Protein AF-A0A9P6RI63-F1 (afdb_monomer_lite)

Foldseek 3Di:
DDDDDPPPDPPPDPDPPLAQAAEWEWEWEQEQWKTKIFTGHPVRHTDFIFILVNVVDDDSSRLDLVSLLVRLLVRLVVVVSSNYAEYEYEYEYDGPNGVSSVVSNVVSNRHYDYYHYPYPDPDPDDDDPDPPPQFDPDDLLLLQLQLLHDLLQDFPPDDSVVVDVSPFHDDPCRDPPDDDDPQDLLRVLVSLLSSVCSSLRHDPVVLVVLLVVLVPDPDDSLFSSVLLSCQFQLNVCVLLQQARGSVRSLVCLCVQQKDKPNHGHNDRSDGHAAFIKIAGDPVCPPPPRRLVRLVSDVVVDHQPQKDYDSVRRMIGRHHRDGPVSDDDPRDSVSNVVNSVD

Organism: NCBI:txid64522

Radius of gyration: 28.75 Å; chains: 1; bounding box: 66×72×73 Å

pLDDT: mean 88.07, std 13.13, range [37.56, 97.69]

Structure (mmCIF, N/CA/C/O backbone):
data_AF-A0A9P6RI63-F1
#
_entry.id   AF-A0A9P6RI63-F1
#
loop_
_atom_site.group_PDB
_atom_site.id
_atom_site.type_symbol
_atom_site.label_atom_id
_atom_site.label_alt_id
_atom_site.label_comp_id
_atom_site.label_asym_id
_atom_site.label_entity_id
_atom_site.label_seq_id
_atom_site.pdbx_PDB_ins_code
_atom_site.Cartn_x
_atom_site.Cartn_y
_atom_site.Cartn_z
_atom_site.occupancy
_atom_site.B_iso_or_equiv
_atom_site.auth_seq_id
_atom_site.auth_comp_id
_atom_site.auth_asym_id
_atom_site.auth_atom_id
_atom_site.pdbx_PDB_model_num
ATOM 1 N N . MET A 1 1 ? -2.780 45.498 26.568 1.00 42.34 1 MET A N 1
ATOM 2 C CA . MET A 1 1 ? -2.698 44.021 26.641 1.00 42.34 1 MET A CA 1
ATOM 3 C C . MET A 1 1 ? -3.925 43.493 27.380 1.00 42.34 1 MET A C 1
ATOM 5 O O . MET A 1 1 ? -3.920 43.457 28.602 1.00 42.34 1 MET A O 1
ATOM 9 N N . ALA A 1 2 ? -4.995 43.150 26.660 1.00 38.88 2 ALA A N 1
ATOM 10 C CA . ALA A 1 2 ? -6.189 42.534 27.243 1.00 38.88 2 ALA A CA 1
ATOM 11 C C . ALA A 1 2 ? -6.069 41.007 27.117 1.00 38.88 2 ALA A C 1
ATOM 13 O O . ALA A 1 2 ? -5.891 40.491 26.015 1.00 38.88 2 ALA A O 1
ATOM 14 N N . LYS A 1 3 ? -6.094 40.286 28.245 1.00 41.56 3 LYS A N 1
ATOM 15 C CA . LYS A 1 3 ? -6.073 38.816 28.269 1.00 41.56 3 LYS A CA 1
ATOM 16 C C . LYS A 1 3 ? -7.441 38.288 27.828 1.00 41.56 3 LYS A C 1
ATOM 18 O O . LYS A 1 3 ? -8.453 38.636 28.427 1.00 41.56 3 LYS A O 1
ATOM 23 N N . ALA A 1 4 ? -7.451 37.451 26.793 1.00 37.56 4 ALA A N 1
ATOM 24 C CA . ALA A 1 4 ? -8.640 36.754 26.317 1.00 37.56 4 ALA A CA 1
ATOM 25 C C . ALA A 1 4 ? -9.204 35.823 27.405 1.00 37.56 4 ALA A C 1
ATOM 27 O O . ALA A 1 4 ? -8.461 35.081 28.052 1.00 37.56 4 ALA A O 1
ATOM 28 N N . SER A 1 5 ? -10.519 35.868 27.603 1.00 40.25 5 SER A N 1
ATOM 29 C CA . SER A 1 5 ? -11.254 34.991 28.508 1.00 40.25 5 SER A CA 1
ATOM 30 C C . SER A 1 5 ? -11.325 33.569 27.934 1.00 40.25 5 SER A C 1
ATOM 32 O O . SER A 1 5 ? -11.803 33.339 26.824 1.00 40.25 5 SER A O 1
ATOM 34 N N . ASN A 1 6 ? -10.834 32.592 28.701 1.00 45.22 6 ASN A N 1
ATOM 35 C CA . ASN A 1 6 ? -10.926 31.171 28.372 1.00 45.22 6 ASN A CA 1
ATOM 36 C C . ASN A 1 6 ? -12.383 30.701 28.466 1.00 45.22 6 ASN A C 1
ATOM 38 O O . ASN A 1 6 ? -12.871 30.358 29.543 1.00 45.22 6 ASN A O 1
ATOM 42 N N . ASN A 1 7 ? -13.065 30.641 27.325 1.00 41.00 7 ASN A N 1
ATOM 43 C CA . ASN A 1 7 ? -14.393 30.054 27.229 1.00 41.00 7 ASN A CA 1
ATOM 44 C C . ASN A 1 7 ? -14.266 28.518 27.196 1.00 41.00 7 ASN A C 1
ATOM 46 O O . ASN A 1 7 ? -14.178 27.893 26.138 1.00 41.00 7 ASN A O 1
ATOM 50 N N . SER A 1 8 ? -14.188 27.902 28.378 1.00 44.16 8 SER A N 1
ATOM 51 C CA . SER A 1 8 ? -14.201 26.444 28.539 1.00 44.16 8 SER A CA 1
ATOM 52 C C . SER A 1 8 ? -15.625 25.913 28.353 1.00 44.16 8 SER A C 1
ATOM 54 O O . SER A 1 8 ? -16.351 25.623 29.299 1.00 44.16 8 SER A O 1
ATOM 56 N N . ALA A 1 9 ? -16.042 25.797 27.091 1.00 44.47 9 ALA A N 1
ATOM 57 C CA . ALA A 1 9 ? -17.273 25.112 26.735 1.00 44.47 9 ALA A CA 1
ATOM 58 C C . ALA A 1 9 ? -17.196 23.660 27.233 1.00 44.47 9 ALA A C 1
ATOM 60 O O . ALA A 1 9 ? -16.429 22.838 26.728 1.00 44.47 9 ALA A O 1
ATOM 61 N N . THR A 1 10 ? -17.988 23.356 28.257 1.00 48.69 10 THR A N 1
ATOM 62 C CA . THR A 1 10 ? -18.156 22.025 28.833 1.00 48.69 10 THR A CA 1
ATOM 63 C C . THR A 1 10 ? -18.710 21.113 27.740 1.00 48.69 10 THR A C 1
ATOM 65 O O . THR A 1 10 ? -19.902 21.136 27.430 1.00 48.69 10 THR A O 1
ATOM 68 N N . GLN A 1 11 ? -17.843 20.320 27.103 1.00 48.91 11 GLN A N 1
ATOM 69 C CA . GLN A 1 11 ? -18.276 19.267 26.190 1.00 48.91 11 GLN A CA 1
ATOM 70 C C . GLN A 1 11 ? -19.191 18.320 26.974 1.00 48.91 11 GLN A C 1
ATOM 72 O O . GLN A 1 11 ? -18.726 17.547 27.811 1.00 48.91 11 GLN A O 1
ATOM 77 N N . ARG A 1 12 ? -20.505 18.395 26.723 1.00 47.16 12 ARG A N 1
ATOM 78 C CA . ARG A 1 12 ? -21.491 17.455 27.267 1.00 47.16 12 ARG A CA 1
ATOM 79 C C . ARG A 1 12 ? -21.048 16.042 26.896 1.00 47.16 12 ARG A C 1
ATOM 81 O O . ARG A 1 12 ? -21.128 15.644 25.733 1.00 47.16 12 ARG A O 1
ATOM 88 N N . ALA A 1 13 ? -20.565 15.295 27.887 1.00 54.97 13 ALA A N 1
ATOM 89 C CA . ALA A 1 13 ? -20.228 13.891 27.731 1.00 54.97 13 ALA A CA 1
ATOM 90 C C . ALA A 1 13 ? -21.449 13.166 27.149 1.00 54.97 13 ALA A C 1
ATOM 92 O O . ALA A 1 13 ? -22.555 13.264 27.687 1.00 54.97 13 ALA A O 1
ATOM 93 N N . ARG A 1 14 ? -21.265 12.480 26.013 1.00 48.06 14 ARG A N 1
ATOM 94 C CA . ARG A 1 14 ? -22.329 11.701 25.366 1.00 48.06 14 ARG A CA 1
ATOM 95 C C . ARG A 1 14 ? -22.965 10.785 26.410 1.00 48.06 14 ARG A C 1
ATOM 97 O O . ARG A 1 14 ? -22.271 9.960 27.004 1.00 48.06 14 ARG A O 1
ATOM 104 N N . LYS A 1 15 ? -24.274 10.944 26.633 1.00 48.53 15 LYS A N 1
ATOM 105 C CA . LYS A 1 15 ? -25.054 10.130 27.572 1.00 48.53 15 LYS A CA 1
ATOM 106 C C . LYS A 1 15 ? -24.858 8.663 27.183 1.00 48.53 15 LYS A C 1
ATOM 108 O O . LYS A 1 15 ? -25.265 8.259 26.094 1.00 48.53 15 LYS A O 1
ATOM 113 N N . LYS A 1 16 ? -24.166 7.886 28.026 1.00 55.28 16 LYS A N 1
ATOM 114 C CA . LYS A 1 16 ? -23.973 6.449 27.797 1.00 55.28 16 LYS A CA 1
ATOM 115 C C . LYS A 1 16 ? -25.357 5.813 27.726 1.00 55.28 16 LYS A C 1
ATOM 117 O O . LYS A 1 16 ? -26.121 5.883 28.686 1.00 55.28 16 LYS A O 1
ATOM 122 N N . VAL A 1 17 ? -25.687 5.246 26.570 1.00 58.03 17 VAL A N 1
ATOM 123 C CA . VAL A 1 17 ? -26.925 4.490 26.378 1.00 58.03 17 VAL A CA 1
ATOM 124 C C . VAL A 1 17 ? -26.863 3.294 27.324 1.00 58.03 17 VAL A C 1
ATOM 126 O O . VAL A 1 17 ? -26.018 2.417 27.145 1.00 58.03 17 VAL A O 1
ATOM 129 N N . LYS A 1 18 ? -27.717 3.279 28.353 1.00 59.16 18 LYS A N 1
ATOM 130 C CA . LYS A 1 18 ? -27.877 2.119 29.232 1.00 59.16 18 LYS A CA 1
ATOM 131 C C . LYS A 1 18 ? -28.528 1.009 28.412 1.00 59.16 18 LYS A C 1
ATOM 133 O O . LYS A 1 18 ? -29.718 1.069 28.123 1.00 59.16 18 LYS A O 1
ATOM 138 N N . ARG A 1 19 ? -27.726 0.040 27.979 1.00 69.31 19 ARG A N 1
ATOM 139 C CA . ARG A 1 19 ? -28.219 -1.218 27.414 1.00 69.31 19 ARG A CA 1
ATOM 140 C C . ARG A 1 19 ? -28.487 -2.165 28.577 1.00 69.31 19 ARG A C 1
ATOM 142 O O . ARG A 1 19 ? -27.640 -2.262 29.458 1.00 69.31 19 ARG A O 1
ATOM 149 N N . ASN A 1 20 ? -29.651 -2.807 28.583 1.00 80.62 20 ASN A N 1
ATOM 150 C CA . ASN A 1 20 ? -29.976 -3.856 29.542 1.00 80.62 20 ASN A CA 1
ATOM 151 C C . ASN A 1 20 ? -29.594 -5.201 28.914 1.00 80.62 20 ASN A C 1
ATOM 153 O O . ASN A 1 20 ? -30.248 -5.639 27.968 1.00 80.62 20 ASN A O 1
ATOM 157 N N . ILE A 1 21 ? -28.498 -5.797 29.376 1.00 83.19 21 ILE A N 1
ATOM 158 C CA . ILE A 1 21 ? -27.941 -7.040 28.831 1.00 83.19 21 ILE A CA 1
ATOM 159 C C . ILE A 1 21 ? -28.087 -8.107 29.911 1.00 83.19 21 ILE A C 1
ATOM 161 O O . ILE A 1 21 ? -27.359 -8.081 30.894 1.00 83.19 21 ILE A O 1
ATOM 165 N N . ALA A 1 22 ? -29.035 -9.033 29.746 1.00 84.94 22 ALA A N 1
ATOM 166 C CA . ALA A 1 22 ? -29.320 -10.054 30.759 1.00 84.94 22 ALA A CA 1
ATOM 167 C C . ALA A 1 22 ? -28.286 -11.198 30.780 1.00 84.94 22 ALA A C 1
ATOM 169 O O . ALA A 1 22 ? -27.982 -11.735 31.851 1.00 84.94 22 ALA A O 1
ATOM 170 N N . GLU A 1 23 ? -27.737 -11.540 29.611 1.00 90.06 23 GLU A N 1
ATOM 171 C CA . GLU A 1 23 ? -26.776 -12.629 29.412 1.00 90.06 23 GLU A CA 1
ATOM 172 C C . GLU A 1 23 ? -25.550 -12.138 28.637 1.00 90.06 23 GLU A C 1
ATOM 174 O O . GLU A 1 23 ? -25.684 -11.384 27.669 1.00 90.06 23 GLU A O 1
ATOM 179 N N . GLY A 1 24 ? -24.359 -12.602 29.014 1.00 92.50 24 GLY A N 1
ATOM 180 C CA . GLY A 1 24 ? -23.114 -12.187 28.369 1.00 92.50 24 GLY A CA 1
ATOM 181 C C . GLY A 1 24 ? -21.992 -13.211 28.480 1.00 92.50 24 GLY A C 1
ATOM 182 O O . GLY A 1 24 ? -22.117 -14.242 29.136 1.00 92.50 24 GLY A O 1
ATOM 183 N N . VAL A 1 25 ? -20.875 -12.911 27.828 1.00 94.88 25 VAL A N 1
ATOM 184 C CA . VAL A 1 25 ? -19.657 -13.721 27.881 1.00 94.88 25 VAL A CA 1
ATOM 185 C C . VAL A 1 25 ? -18.572 -12.925 28.598 1.00 94.88 25 VAL A C 1
ATOM 187 O O . VAL A 1 25 ? -18.335 -11.750 28.311 1.00 94.88 25 VAL A O 1
ATOM 190 N N . VAL A 1 26 ? -17.898 -13.560 29.550 1.00 95.88 26 VAL A N 1
ATOM 191 C CA . VAL A 1 26 ? -16.755 -12.985 30.257 1.00 95.88 26 VAL A CA 1
ATOM 192 C C . VAL A 1 26 ? -15.482 -13.567 29.686 1.00 95.88 26 VAL A C 1
ATOM 194 O O . VAL A 1 26 ? -15.200 -14.752 29.823 1.00 95.88 26 VAL A O 1
ATOM 197 N N . HIS A 1 27 ? -14.668 -12.715 29.082 1.00 95.75 27 HIS A N 1
ATOM 198 C CA . HIS A 1 27 ? -13.338 -13.074 28.626 1.00 95.75 27 HIS A CA 1
ATOM 199 C C . HIS A 1 27 ? -12.313 -12.731 29.706 1.00 95.75 27 HIS A C 1
ATOM 201 O O . HIS A 1 27 ? -12.027 -11.558 29.957 1.00 95.75 27 HIS A O 1
ATOM 207 N N . VAL A 1 28 ? -11.734 -13.762 30.319 1.00 95.25 28 VAL A N 1
ATOM 208 C CA . VAL A 1 28 ? -10.627 -13.642 31.273 1.00 95.25 28 VAL A CA 1
ATOM 209 C C . VAL A 1 28 ? -9.328 -13.933 30.537 1.00 95.25 28 VAL A C 1
ATOM 211 O O . VAL A 1 28 ? -9.007 -15.081 30.243 1.00 95.25 28 VAL A O 1
ATOM 214 N N . HIS A 1 29 ? -8.546 -12.900 30.241 1.00 94.25 29 HIS A N 1
ATOM 215 C CA . HIS A 1 29 ? -7.200 -13.069 29.711 1.00 94.25 29 HIS A CA 1
ATOM 216 C C . HIS A 1 29 ? -6.174 -13.023 30.847 1.00 94.25 29 HIS A C 1
ATOM 218 O O . HIS A 1 29 ? -5.766 -11.948 31.291 1.00 94.25 29 HIS A O 1
ATOM 224 N N . ALA A 1 30 ? -5.761 -14.201 31.312 1.00 92.81 30 ALA A N 1
ATOM 225 C CA . ALA A 1 30 ? -4.795 -14.381 32.387 1.00 92.81 30 ALA A CA 1
ATOM 226 C C . ALA A 1 30 ? -3.394 -14.631 31.805 1.00 92.81 30 ALA A C 1
ATOM 228 O O . ALA A 1 30 ? -3.065 -15.733 31.365 1.00 92.81 30 ALA A O 1
ATOM 229 N N . SER A 1 31 ? -2.547 -13.601 31.798 1.00 91.00 31 SER A N 1
ATOM 230 C CA . SER A 1 31 ? -1.132 -13.716 31.415 1.00 91.00 31 SER A CA 1
ATOM 231 C C . SER A 1 31 ? -0.216 -13.603 32.638 1.00 91.00 31 SER A C 1
ATOM 233 O O . SER A 1 31 ? -0.637 -13.121 33.687 1.00 91.00 31 SER A O 1
ATOM 235 N N . PHE A 1 32 ? 1.062 -13.966 32.498 1.00 89.12 32 PHE A N 1
ATOM 236 C CA . PHE A 1 32 ? 2.070 -13.760 33.551 1.00 89.12 32 PHE A CA 1
ATOM 237 C C . PHE A 1 32 ? 2.423 -12.286 33.805 1.00 89.12 32 PHE A C 1
ATOM 239 O O . PHE A 1 32 ? 3.132 -11.991 34.760 1.00 89.12 32 PHE A O 1
ATOM 246 N N . ASN A 1 33 ? 1.926 -11.359 32.978 1.00 89.44 33 ASN A N 1
ATOM 247 C CA . ASN A 1 33 ? 2.219 -9.929 33.097 1.00 89.44 33 ASN A CA 1
ATOM 248 C C . ASN A 1 33 ? 1.026 -9.121 33.617 1.00 89.44 33 ASN A C 1
ATOM 250 O O . ASN A 1 33 ? 1.206 -8.108 34.289 1.00 89.44 33 ASN A O 1
ATOM 254 N N . ASN A 1 34 ? -0.191 -9.511 33.240 1.00 90.62 34 ASN A N 1
ATOM 255 C CA . ASN A 1 34 ? -1.416 -8.781 33.545 1.00 90.62 34 ASN A CA 1
ATOM 256 C C . ASN A 1 34 ? -2.639 -9.690 33.379 1.00 90.62 34 ASN A C 1
ATOM 258 O O . ASN A 1 34 ? -2.661 -10.541 32.481 1.00 90.62 34 ASN A O 1
ATOM 262 N N . THR A 1 35 ? -3.672 -9.435 34.178 1.00 92.44 35 THR A N 1
ATOM 263 C CA . THR A 1 35 ? -4.998 -10.034 33.998 1.00 92.44 35 THR A CA 1
ATOM 264 C C . THR A 1 35 ? -5.956 -8.981 33.453 1.00 92.44 35 THR A C 1
ATOM 266 O O . THR A 1 35 ? -6.073 -7.884 34.006 1.00 92.44 35 THR A O 1
ATOM 269 N N . ILE A 1 36 ? -6.605 -9.303 32.337 1.00 94.88 36 ILE A N 1
ATOM 270 C CA . ILE A 1 36 ? -7.579 -8.444 31.657 1.00 94.88 36 ILE A CA 1
ATOM 271 C C . ILE A 1 36 ? -8.918 -9.164 31.671 1.00 94.88 36 ILE A C 1
ATOM 273 O O . ILE A 1 36 ? -8.992 -10.323 31.267 1.00 94.88 36 ILE A O 1
ATOM 277 N N . ILE A 1 37 ? -9.961 -8.479 32.122 1.00 95.25 37 ILE A N 1
ATOM 278 C CA . ILE A 1 37 ? -11.313 -9.025 32.216 1.00 95.25 37 ILE A CA 1
ATOM 279 C C . ILE A 1 37 ? -12.209 -8.151 31.359 1.00 95.25 37 ILE A C 1
ATOM 281 O O . ILE A 1 37 ? -12.186 -6.925 31.470 1.00 95.25 37 ILE A O 1
ATOM 285 N N . SER A 1 38 ? -12.941 -8.768 30.442 1.00 95.56 38 SER A N 1
ATOM 286 C CA . SER A 1 38 ? -13.806 -8.069 29.494 1.00 95.56 38 SER A CA 1
ATOM 287 C C . SER A 1 38 ? -15.151 -8.766 29.409 1.00 95.56 38 SER A C 1
ATOM 289 O O . SER A 1 38 ? -15.208 -9.974 29.208 1.00 95.56 38 SER A O 1
ATOM 291 N N . PHE A 1 39 ? -16.217 -7.991 29.539 1.00 94.69 39 PHE A N 1
ATOM 292 C CA . PHE A 1 39 ? -17.592 -8.430 29.380 1.00 94.69 39 PHE A CA 1
ATOM 293 C C . PHE A 1 39 ? -18.075 -8.075 27.978 1.00 94.69 39 PHE A C 1
ATOM 295 O O . PHE A 1 39 ? -17.947 -6.924 27.538 1.00 94.69 39 PHE A O 1
ATOM 302 N N . THR A 1 40 ? -18.617 -9.066 27.281 1.00 93.94 40 THR A N 1
ATOM 303 C CA . THR A 1 40 ? -19.146 -8.946 25.924 1.00 93.94 40 THR A CA 1
ATOM 304 C C . THR A 1 40 ? -20.581 -9.456 25.848 1.00 93.94 40 THR A C 1
ATOM 306 O O . THR A 1 40 ? -20.996 -10.324 26.614 1.00 93.94 40 THR A O 1
ATOM 309 N N . ASP A 1 41 ? -21.343 -8.923 24.896 1.00 91.06 41 ASP A N 1
ATOM 310 C CA . ASP A 1 41 ? -22.605 -9.534 24.465 1.00 91.06 41 ASP A CA 1
ATOM 311 C C . ASP A 1 41 ? -22.329 -10.863 23.741 1.00 91.06 41 ASP A C 1
ATOM 313 O O . ASP A 1 41 ? -21.221 -11.086 23.245 1.00 91.06 41 ASP A O 1
ATOM 317 N N . ARG A 1 42 ? -23.354 -11.702 23.525 1.00 86.75 42 ARG A N 1
ATOM 318 C CA . ARG A 1 42 ? -23.228 -12.910 22.675 1.00 86.75 42 ARG A CA 1
ATOM 319 C C . ARG A 1 42 ? -22.728 -12.618 21.248 1.00 86.75 42 ARG A C 1
ATOM 321 O O . ARG A 1 42 ? -22.157 -13.488 20.603 1.00 86.75 42 ARG A O 1
ATOM 328 N N . GLN A 1 43 ? -22.903 -11.385 20.766 1.00 85.31 43 GLN A N 1
ATOM 329 C CA . GLN A 1 43 ? -22.402 -10.918 19.465 1.00 85.31 43 GLN A CA 1
ATOM 330 C C . GLN A 1 43 ? -20.921 -10.481 19.486 1.00 85.31 43 GLN A C 1
ATOM 332 O O . GLN A 1 43 ? -20.380 -10.108 18.449 1.00 85.31 43 GLN A O 1
ATOM 337 N N . GLY A 1 44 ? -20.256 -10.494 20.647 1.00 83.38 44 GLY A N 1
ATOM 338 C CA . GLY A 1 44 ? -18.843 -10.126 20.795 1.00 83.38 44 GLY A CA 1
ATOM 339 C C . GLY A 1 44 ? -18.572 -8.629 20.994 1.00 83.38 44 GLY A C 1
ATOM 340 O O . GLY A 1 44 ? -17.415 -8.210 20.983 1.00 83.38 44 GLY A O 1
ATOM 341 N N . ASN A 1 45 ? -19.605 -7.809 21.200 1.00 88.50 45 ASN A N 1
ATOM 342 C CA . ASN A 1 45 ? -19.443 -6.386 21.500 1.00 88.50 45 ASN A CA 1
ATOM 343 C C . ASN A 1 45 ? -19.059 -6.196 22.973 1.00 88.50 45 ASN A C 1
ATOM 345 O O . ASN A 1 45 ? -19.846 -6.522 23.858 1.00 88.50 45 ASN A O 1
ATOM 349 N N . ALA A 1 46 ? -17.864 -5.663 23.242 1.00 89.50 46 ALA A N 1
ATOM 350 C CA . ALA A 1 46 ? -17.406 -5.395 24.605 1.00 89.50 46 ALA A CA 1
ATOM 351 C C . ALA A 1 46 ? -18.040 -4.115 25.165 1.00 89.50 46 ALA A C 1
ATOM 353 O O . ALA A 1 46 ? -17.930 -3.052 24.548 1.00 89.50 46 ALA A O 1
ATOM 354 N N . PHE A 1 47 ? -18.656 -4.203 26.344 1.00 89.81 47 PHE A N 1
ATOM 355 C CA . PHE A 1 47 ? -19.306 -3.060 27.000 1.00 89.81 47 PHE A CA 1
ATOM 356 C C . PHE A 1 47 ? -18.609 -2.634 28.299 1.00 89.81 47 PHE A C 1
ATOM 358 O O . PHE A 1 47 ? -18.552 -1.440 28.596 1.00 89.81 47 PHE A O 1
ATOM 365 N N . VAL A 1 48 ? -18.013 -3.575 29.037 1.00 93.00 48 VAL A N 1
ATOM 366 C CA . VAL A 1 48 ? -17.230 -3.305 30.253 1.00 93.00 48 VAL A CA 1
ATOM 367 C C . VAL A 1 48 ? -15.919 -4.073 30.202 1.00 93.00 48 VAL A C 1
ATOM 369 O O . VAL A 1 48 ? -15.868 -5.219 29.764 1.00 93.00 48 VAL A O 1
ATOM 372 N N . TRP A 1 49 ? -14.843 -3.451 30.668 1.00 94.19 49 TRP A N 1
ATOM 373 C CA . TRP A 1 49 ? -13.568 -4.124 30.863 1.00 94.19 49 TRP A CA 1
ATOM 374 C C . TRP A 1 49 ? -12.805 -3.491 32.022 1.00 94.19 49 TRP A C 1
ATOM 376 O O . TRP A 1 49 ? -12.934 -2.298 32.290 1.00 94.19 49 TRP A O 1
ATOM 386 N N . ALA A 1 50 ? -11.978 -4.292 32.682 1.00 95.31 50 ALA A N 1
ATOM 387 C CA . ALA A 1 50 ? -11.001 -3.819 33.647 1.00 95.31 50 ALA A CA 1
ATOM 388 C C . ALA A 1 50 ? -9.700 -4.605 33.497 1.00 95.31 50 ALA A C 1
ATOM 390 O O . ALA A 1 50 ? -9.651 -5.708 32.950 1.00 95.31 50 ALA A O 1
ATOM 391 N N . THR A 1 51 ? -8.617 -4.017 33.989 1.00 95.00 51 THR A N 1
ATOM 392 C CA . THR A 1 51 ? -7.308 -4.668 34.028 1.00 95.00 51 THR A CA 1
ATOM 393 C C . THR A 1 51 ? -6.696 -4.481 35.398 1.00 95.00 51 THR A C 1
ATOM 395 O O . THR A 1 51 ? -6.895 -3.431 36.008 1.00 95.00 51 THR A O 1
ATOM 398 N N . ALA A 1 52 ? -5.894 -5.444 35.851 1.00 92.00 52 ALA A N 1
ATOM 399 C CA . ALA A 1 52 ? -5.134 -5.292 37.091 1.00 92.00 52 ALA A CA 1
ATOM 400 C C . ALA A 1 52 ? -4.253 -4.027 37.055 1.00 92.00 52 ALA A C 1
ATOM 402 O O . ALA A 1 52 ? -4.217 -3.255 38.008 1.00 92.00 52 ALA A O 1
ATOM 403 N N . GLY A 1 53 ? -3.617 -3.739 35.912 1.00 88.56 53 GLY A N 1
ATOM 404 C CA . GLY A 1 53 ? -2.867 -2.491 35.723 1.00 88.56 53 GLY A CA 1
ATOM 405 C C . GLY A 1 53 ? -3.708 -1.209 35.846 1.00 88.56 53 GLY A C 1
ATOM 406 O O . GLY A 1 53 ? -3.210 -0.209 36.355 1.00 88.56 53 GLY A O 1
ATOM 407 N N . GLY A 1 54 ? -4.970 -1.233 35.406 1.00 89.19 54 GLY A N 1
ATOM 408 C CA . GLY A 1 54 ? -5.903 -0.105 35.512 1.00 89.19 54 GLY A CA 1
ATOM 409 C C . GLY A 1 54 ? -6.401 0.154 36.936 1.00 89.19 54 GLY A C 1
ATOM 410 O O . GLY A 1 54 ? -6.761 1.282 37.244 1.00 89.19 54 GLY A O 1
ATOM 411 N N . GLN A 1 55 ? -6.349 -0.855 37.810 1.00 89.44 55 GLN A N 1
ATOM 412 C CA . GLN A 1 55 ? -6.705 -0.755 39.234 1.00 89.44 55 GLN A CA 1
ATOM 413 C C . GLN A 1 55 ? -5.514 -0.341 40.122 1.00 89.44 55 GLN A C 1
ATOM 415 O O . GLN A 1 55 ? -5.529 -0.535 41.332 1.00 89.44 55 GLN A O 1
ATOM 420 N N . GLY A 1 56 ? -4.445 0.203 39.526 1.00 88.81 56 GLY A N 1
ATOM 421 C CA . GLY A 1 56 ? -3.303 0.758 40.259 1.00 88.81 56 GLY A CA 1
ATOM 422 C C . GLY A 1 56 ? -2.157 -0.218 40.545 1.00 88.81 56 GLY A C 1
ATOM 423 O O . GLY A 1 56 ? -1.117 0.206 41.054 1.00 88.81 56 GLY A O 1
ATOM 424 N N . PHE A 1 57 ? -2.266 -1.498 40.168 1.00 91.00 57 PHE A N 1
ATOM 425 C CA . PHE A 1 57 ? -1.166 -2.453 40.332 1.00 91.00 57 PHE A CA 1
ATOM 426 C C . PHE A 1 57 ? -0.026 -2.175 39.336 1.00 91.00 57 PHE A C 1
ATOM 428 O O . PHE A 1 57 ? -0.232 -2.043 38.127 1.00 91.00 57 PHE A O 1
ATOM 435 N N . LYS A 1 58 ? 1.215 -2.105 39.835 1.00 90.06 58 LYS A N 1
ATOM 436 C CA . LYS A 1 58 ? 2.430 -1.828 39.044 1.00 90.06 58 LYS A CA 1
ATOM 437 C C . LYS A 1 58 ? 3.421 -2.997 39.107 1.00 90.06 58 LYS A C 1
ATOM 439 O O . LYS A 1 58 ? 3.457 -3.738 40.084 1.00 90.06 58 LYS A O 1
ATOM 444 N N . GLY A 1 59 ? 4.229 -3.145 38.054 1.00 89.06 59 GLY A N 1
ATOM 445 C CA . GLY A 1 59 ? 5.269 -4.180 37.965 1.00 89.06 59 GLY A CA 1
ATOM 446 C C . GLY A 1 59 ? 4.736 -5.608 38.123 1.00 89.06 59 GLY A C 1
ATOM 447 O O . GLY A 1 59 ? 3.661 -5.929 37.618 1.00 89.06 59 GLY A O 1
ATOM 448 N N . SER A 1 60 ? 5.481 -6.439 38.855 1.00 87.50 60 SER A N 1
ATOM 449 C CA . SER A 1 60 ? 5.149 -7.842 39.149 1.00 87.50 60 SER A CA 1
ATOM 450 C C . SER A 1 60 ? 3.837 -8.017 39.916 1.00 87.50 60 SER A C 1
ATOM 452 O O . SER A 1 60 ? 3.189 -9.049 39.794 1.00 87.50 60 SER A O 1
ATOM 454 N N . ARG A 1 61 ? 3.372 -6.997 40.651 1.00 88.50 61 ARG A N 1
ATOM 455 C CA . ARG A 1 61 ? 2.102 -7.078 41.393 1.00 88.50 61 ARG A CA 1
ATOM 456 C C . ARG A 1 61 ? 0.886 -7.228 40.471 1.00 88.50 61 ARG A C 1
ATOM 458 O O . ARG A 1 61 ? -0.141 -7.732 40.914 1.00 88.50 61 ARG A O 1
ATOM 465 N N . LYS A 1 62 ? 1.001 -6.854 39.188 1.00 90.31 62 LYS A N 1
ATOM 466 C CA . LYS A 1 62 ? -0.069 -6.987 38.179 1.00 90.31 62 LYS A CA 1
ATOM 467 C C . LYS A 1 62 ? -0.464 -8.427 37.871 1.00 90.31 62 LYS A C 1
ATOM 469 O O . LYS A 1 62 ? -1.584 -8.657 37.423 1.00 90.31 62 LYS A O 1
ATOM 474 N N . SER A 1 63 ? 0.449 -9.375 38.056 1.00 87.75 63 SER A N 1
ATOM 475 C CA . SER A 1 63 ? 0.193 -10.785 37.784 1.00 87.75 63 SER A CA 1
ATOM 476 C C . SER A 1 63 ? -0.275 -11.544 39.016 1.00 87.75 63 SER A C 1
ATOM 478 O O . SER A 1 63 ? -0.484 -12.741 38.929 1.00 87.75 63 SER A O 1
ATOM 480 N N . THR A 1 64 ? -0.471 -10.885 40.158 1.00 92.69 64 THR A N 1
ATOM 481 C CA . THR A 1 64 ? -0.918 -11.575 41.371 1.00 92.69 64 THR A CA 1
ATOM 482 C C . THR A 1 64 ? -2.391 -12.009 41.287 1.00 92.69 64 THR A C 1
ATOM 484 O O . THR A 1 64 ? -3.210 -11.307 40.684 1.00 92.69 64 THR A O 1
ATOM 487 N N . PRO A 1 65 ? -2.759 -13.133 41.933 1.00 93.75 65 PRO A N 1
ATOM 488 C CA . PRO A 1 65 ? -4.149 -13.570 42.100 1.00 93.75 65 PRO A CA 1
ATOM 489 C C . PRO A 1 65 ? -5.072 -12.475 42.653 1.00 93.75 65 PRO A C 1
ATOM 491 O O . PRO A 1 65 ? -6.158 -12.245 42.127 1.00 93.75 65 PRO A O 1
ATOM 494 N N . TYR A 1 66 ? -4.597 -11.743 43.663 1.00 93.69 66 TYR A N 1
ATOM 495 C CA . TYR A 1 66 ? -5.340 -10.659 44.307 1.00 93.69 66 TYR A CA 1
ATOM 496 C C . TYR A 1 66 ? -5.634 -9.493 43.352 1.00 93.69 66 TYR A C 1
ATOM 498 O O . TYR A 1 66 ? -6.745 -8.969 43.309 1.00 93.69 66 TYR A O 1
ATOM 506 N N . ALA A 1 67 ? -4.668 -9.122 42.507 1.00 93.62 67 ALA A N 1
ATOM 507 C CA . ALA A 1 67 ? -4.887 -8.079 41.510 1.00 93.62 67 ALA A CA 1
ATOM 508 C C . ALA A 1 67 ? -5.930 -8.489 40.452 1.00 93.62 67 ALA A C 1
ATOM 510 O O . ALA A 1 67 ? -6.685 -7.645 39.964 1.00 93.62 67 ALA A O 1
ATOM 511 N N . ALA A 1 68 ? -6.001 -9.782 40.113 1.00 94.31 68 ALA A N 1
ATOM 512 C CA . ALA A 1 68 ? -7.043 -10.319 39.240 1.00 94.31 68 ALA A CA 1
ATOM 513 C C . ALA A 1 68 ? -8.430 -10.272 39.898 1.00 94.31 68 ALA A C 1
ATOM 515 O O . ALA A 1 68 ? -9.394 -9.909 39.227 1.00 94.31 68 ALA A O 1
ATOM 516 N N . GLN A 1 69 ? -8.520 -10.570 41.198 1.00 95.00 69 GLN A N 1
ATOM 517 C CA . GLN A 1 69 ? -9.762 -10.475 41.968 1.00 95.00 69 GLN A CA 1
ATOM 518 C C . GLN A 1 69 ? -10.321 -9.046 41.949 1.00 95.00 69 GLN A C 1
ATOM 520 O O . GLN A 1 69 ? -11.464 -8.842 41.552 1.00 95.00 69 GLN A O 1
ATOM 525 N N . ILE A 1 70 ? -9.500 -8.042 42.271 1.00 95.62 70 ILE A N 1
ATOM 526 C CA . ILE A 1 70 ? -9.935 -6.634 42.282 1.00 95.62 70 ILE A CA 1
ATOM 527 C C . ILE A 1 70 ? -10.369 -6.167 40.887 1.00 95.62 70 ILE A C 1
ATOM 529 O O . ILE A 1 70 ? -11.364 -5.455 40.739 1.00 95.62 70 ILE A O 1
ATOM 533 N N . ALA A 1 71 ? -9.650 -6.582 39.839 1.00 94.75 71 ALA A N 1
ATOM 534 C CA . ALA A 1 71 ? -10.049 -6.281 38.467 1.00 94.75 71 ALA A CA 1
ATOM 535 C C . ALA A 1 71 ? -11.402 -6.925 38.109 1.00 94.75 71 ALA A C 1
ATOM 537 O O . ALA A 1 71 ? -12.218 -6.288 37.439 1.00 94.75 71 ALA A O 1
ATOM 538 N N . ALA A 1 72 ? -11.650 -8.155 38.567 1.00 95.44 72 ALA A N 1
ATOM 539 C CA . ALA A 1 72 ? -12.898 -8.877 38.337 1.00 95.44 72 ALA A CA 1
ATOM 540 C C . ALA A 1 72 ? -14.064 -8.233 39.084 1.00 95.44 72 ALA A C 1
ATOM 542 O O . ALA A 1 72 ? -15.126 -8.039 38.500 1.00 95.44 72 ALA A O 1
ATOM 543 N N . GLU A 1 73 ? -13.845 -7.841 40.338 1.00 94.38 73 GLU A N 1
ATOM 544 C CA . GLU A 1 73 ? -14.850 -7.173 41.158 1.00 94.38 73 GLU A CA 1
ATOM 545 C C . GLU A 1 73 ? -15.245 -5.820 40.568 1.00 94.38 73 GLU A C 1
ATOM 547 O O . GLU A 1 73 ? -16.430 -5.517 40.440 1.00 94.38 73 GLU A O 1
ATOM 552 N N . SER A 1 74 ? -14.262 -5.017 40.152 1.00 94.88 74 SER A N 1
ATOM 553 C CA . SER A 1 74 ? -14.525 -3.714 39.540 1.00 94.88 74 SER A CA 1
ATOM 554 C C . SER A 1 74 ? -15.320 -3.852 38.241 1.00 94.88 74 SER A C 1
ATOM 556 O O . SER A 1 74 ? -16.342 -3.185 38.081 1.00 94.88 74 SER A O 1
ATOM 558 N N . ALA A 1 75 ? -14.902 -4.742 37.335 1.00 94.50 75 ALA A N 1
ATOM 559 C CA . ALA A 1 75 ? -15.628 -4.965 36.088 1.00 94.50 75 ALA A CA 1
ATOM 560 C C . ALA A 1 75 ? -17.011 -5.594 36.329 1.00 94.50 75 ALA A C 1
ATOM 562 O O . ALA A 1 75 ? -17.974 -5.208 35.675 1.00 94.50 75 ALA A O 1
ATOM 563 N N . GLY A 1 76 ? -17.128 -6.519 37.283 1.00 93.94 76 GLY A N 1
ATOM 564 C CA . GLY A 1 76 ? -18.382 -7.185 37.623 1.00 93.94 76 GLY A CA 1
ATOM 565 C C . GLY A 1 76 ? -19.410 -6.239 38.242 1.00 93.94 76 GLY A C 1
ATOM 566 O O . GLY A 1 76 ? -20.564 -6.258 37.826 1.00 93.94 76 GLY A O 1
ATOM 567 N N . ARG A 1 77 ? -19.002 -5.339 39.148 1.00 93.50 77 ARG A N 1
ATOM 568 C CA . ARG A 1 77 ? -19.894 -4.300 39.700 1.00 93.50 77 ARG A CA 1
ATOM 569 C C . ARG A 1 77 ? -20.445 -3.398 38.604 1.00 93.50 77 ARG A C 1
ATOM 571 O O . ARG A 1 77 ? -21.651 -3.197 38.523 1.00 93.50 77 ARG A O 1
ATOM 578 N N . THR A 1 78 ? -19.579 -2.919 37.711 1.00 92.25 78 THR A N 1
ATOM 579 C CA . THR A 1 78 ? -20.027 -2.108 36.574 1.00 92.25 78 THR A CA 1
ATOM 580 C C . THR A 1 78 ? -20.905 -2.918 35.614 1.00 92.25 78 THR A C 1
ATOM 582 O O . THR A 1 78 ? -21.843 -2.370 35.053 1.00 92.25 78 THR A O 1
ATOM 585 N N . ALA A 1 79 ? -20.657 -4.217 35.429 1.00 91.56 79 ALA A N 1
ATOM 586 C CA . ALA A 1 79 ? -21.497 -5.077 34.594 1.00 91.56 79 ALA A CA 1
ATOM 587 C C . ALA A 1 79 ? -22.895 -5.325 35.198 1.00 91.56 79 ALA A C 1
ATOM 589 O O . ALA A 1 79 ? -23.877 -5.349 34.456 1.00 91.56 79 ALA A O 1
ATOM 590 N N . LEU A 1 80 ? -23.006 -5.433 36.527 1.00 91.00 80 LEU A N 1
ATOM 591 C CA . LEU A 1 80 ? -24.289 -5.522 37.235 1.00 91.00 80 LEU A CA 1
ATOM 592 C C . LEU A 1 80 ? -25.147 -4.265 37.020 1.00 91.00 80 LEU A C 1
ATOM 594 O O . LEU A 1 80 ? -26.359 -4.378 36.844 1.00 91.00 80 LEU A O 1
ATOM 598 N N . GLU A 1 81 ? -24.536 -3.078 36.933 1.00 89.81 81 GLU A N 1
ATOM 599 C CA . GLU A 1 81 ? -25.250 -1.834 36.593 1.00 89.81 81 GLU A CA 1
ATOM 600 C C . GLU A 1 81 ? -25.878 -1.859 35.184 1.00 89.81 81 GLU A C 1
ATOM 602 O O . GLU A 1 81 ? -26.853 -1.146 34.933 1.00 89.81 81 GLU A O 1
ATOM 607 N N . TYR A 1 82 ? -25.347 -2.682 34.270 1.00 87.56 82 TYR A N 1
ATOM 608 C CA . TYR A 1 82 ? -25.912 -2.927 32.935 1.00 87.56 82 TYR A CA 1
ATOM 609 C C . TYR A 1 82 ? -26.949 -4.067 32.907 1.00 87.56 82 TYR A C 1
ATOM 611 O O . TYR A 1 82 ? -27.474 -4.384 31.839 1.00 87.56 82 TYR A O 1
ATOM 619 N N . GLY A 1 83 ? -27.279 -4.662 34.059 1.00 86.38 83 GLY A N 1
ATOM 620 C CA . GLY A 1 83 ? -28.330 -5.677 34.188 1.00 86.38 83 GLY A CA 1
ATOM 621 C C . GLY A 1 83 ? -27.882 -7.122 33.949 1.00 86.38 83 GLY A C 1
ATOM 622 O O . GLY A 1 83 ? -28.737 -7.998 33.800 1.00 86.38 83 GLY A O 1
ATOM 623 N N . LEU A 1 84 ? -26.572 -7.387 33.940 1.00 88.75 84 LEU A N 1
ATOM 624 C CA . LEU A 1 84 ? -26.020 -8.719 33.698 1.00 88.75 84 LEU A CA 1
ATOM 625 C C . LEU A 1 84 ? -26.327 -9.677 34.853 1.00 88.75 84 LEU A C 1
ATOM 627 O O . LEU A 1 84 ? -25.992 -9.393 35.999 1.00 88.75 84 LEU A O 1
ATOM 631 N N . LYS A 1 85 ? -26.934 -10.829 34.551 1.00 89.19 85 LYS A N 1
ATOM 632 C CA . LYS A 1 85 ? -27.304 -11.839 35.562 1.00 89.19 85 LYS A CA 1
ATOM 633 C C . LYS A 1 85 ? -26.619 -13.180 35.345 1.00 89.19 85 LYS A C 1
ATOM 635 O O . LYS A 1 85 ? -26.279 -13.851 36.318 1.00 89.19 85 LYS A O 1
ATOM 640 N N . THR A 1 86 ? -26.439 -13.574 34.087 1.00 93.19 86 THR A N 1
ATOM 641 C CA . THR A 1 86 ? -25.862 -14.868 33.708 1.00 93.19 86 THR A CA 1
ATOM 642 C C . THR A 1 86 ? -24.669 -14.679 32.782 1.00 93.19 86 THR A C 1
ATOM 644 O O . THR A 1 86 ? -24.674 -13.793 31.919 1.00 93.19 86 THR A O 1
ATOM 647 N N . VAL A 1 87 ? -23.628 -15.490 32.980 1.00 94.19 87 VAL A N 1
ATOM 648 C CA . VAL A 1 87 ? -22.404 -15.418 32.181 1.00 94.19 87 VAL A CA 1
ATOM 649 C C . VAL A 1 87 ? -21.810 -16.772 31.828 1.00 94.19 87 VAL A C 1
ATOM 651 O O . VAL A 1 87 ? -21.695 -17.660 32.668 1.00 94.19 87 VAL A O 1
ATOM 654 N N . GLU A 1 88 ? -21.320 -16.862 30.596 1.00 94.88 88 GLU A N 1
ATOM 655 C CA . GLU A 1 88 ? -20.354 -17.873 30.167 1.00 94.88 88 GLU A CA 1
ATOM 656 C C . GLU A 1 88 ? -18.939 -17.320 30.379 1.00 94.88 88 GLU A C 1
ATOM 658 O O . GLU A 1 88 ? -18.634 -16.213 29.931 1.00 94.88 88 GLU A O 1
ATOM 663 N N . VAL A 1 89 ? -18.051 -18.059 31.044 1.00 95.81 89 VAL A N 1
ATOM 664 C CA . VAL A 1 89 ? -16.680 -17.602 31.306 1.00 95.81 89 VAL A CA 1
ATOM 665 C C . VAL A 1 89 ? -15.696 -18.298 30.373 1.00 95.81 89 VAL A C 1
ATOM 667 O O . VAL A 1 89 ? -15.514 -19.508 30.433 1.00 95.81 89 VAL A O 1
ATOM 670 N N . ARG A 1 90 ? -14.993 -17.510 29.555 1.00 95.69 90 ARG A N 1
ATOM 671 C CA . ARG A 1 90 ? -13.928 -17.960 28.651 1.00 95.69 90 ARG A CA 1
ATOM 672 C C . ARG A 1 90 ? -12.566 -17.523 29.163 1.00 95.69 90 ARG A C 1
ATOM 674 O O . ARG A 1 90 ? -12.257 -16.328 29.190 1.00 95.69 90 ARG A O 1
ATOM 681 N N . ILE A 1 91 ? -11.722 -18.481 29.517 1.00 95.00 91 ILE A N 1
ATOM 682 C CA . ILE A 1 91 ? -10.403 -18.237 30.103 1.00 95.00 91 ILE A CA 1
ATOM 683 C C . ILE A 1 91 ? -9.317 -18.411 29.041 1.00 95.00 91 ILE A C 1
ATOM 685 O O . ILE A 1 91 ? -9.285 -19.407 28.332 1.00 95.00 91 ILE A O 1
ATOM 689 N N . LYS A 1 92 ? -8.396 -17.450 28.927 1.00 93.38 92 LYS A N 1
ATOM 690 C CA . LYS A 1 92 ? -7.277 -17.485 27.977 1.00 93.38 92 LYS A CA 1
ATOM 691 C C . LYS A 1 92 ? -5.945 -17.152 28.637 1.00 93.38 92 LYS A C 1
ATOM 693 O O . LYS A 1 92 ? -5.743 -16.023 29.084 1.00 93.38 92 LYS A O 1
ATOM 698 N N . GLY A 1 93 ? -4.984 -18.058 28.503 1.00 90.00 93 GLY A N 1
ATOM 699 C CA . GLY A 1 93 ? -3.600 -17.907 28.955 1.00 90.00 93 GLY A CA 1
ATOM 700 C C . GLY A 1 93 ? -3.357 -18.545 30.329 1.00 90.00 93 GLY A C 1
ATOM 701 O O . GLY A 1 93 ? -4.308 -18.664 31.090 1.00 90.00 93 GLY A O 1
ATOM 702 N N . PRO A 1 94 ? -2.117 -18.957 30.650 1.00 90.44 94 PRO A N 1
ATOM 703 C CA . PRO A 1 94 ? -1.782 -19.782 31.823 1.00 90.44 94 PRO A CA 1
ATOM 704 C C . PRO A 1 94 ? -1.527 -18.992 33.122 1.00 90.44 94 PRO A C 1
ATOM 706 O O . PRO A 1 94 ? -1.011 -19.548 34.085 1.00 90.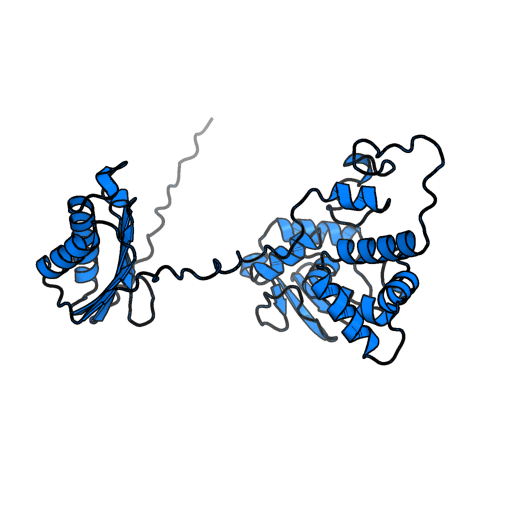44 94 PRO A O 1
ATOM 709 N N . GLY A 1 95 ? -1.801 -17.684 33.152 1.00 89.06 95 GLY A N 1
ATOM 710 C CA . GLY A 1 95 ? -1.447 -16.838 34.294 1.00 89.06 95 GLY A CA 1
ATOM 711 C C . GLY A 1 95 ? -2.184 -17.217 35.591 1.00 89.06 95 GLY A C 1
ATOM 712 O O . GLY A 1 95 ? -3.289 -17.751 35.546 1.00 89.06 95 GLY A O 1
ATOM 713 N N . PRO A 1 96 ? -1.645 -16.864 36.768 1.00 90.31 96 PRO A N 1
ATOM 714 C CA . PRO A 1 96 ? -2.232 -17.225 38.070 1.00 90.31 96 PRO A CA 1
ATOM 715 C C . PRO A 1 96 ? -3.567 -16.508 38.379 1.00 90.31 96 PRO A C 1
ATOM 717 O O . PRO A 1 96 ? -4.253 -16.836 39.343 1.00 90.31 96 PRO A O 1
ATOM 720 N N . GLY A 1 97 ? -3.972 -15.528 37.561 1.00 90.44 97 GLY A N 1
ATOM 721 C CA . GLY A 1 97 ? -5.240 -14.800 37.697 1.00 90.44 97 GLY A CA 1
ATOM 722 C C . GLY A 1 97 ? -6.491 -15.550 37.216 1.00 90.44 97 GLY A C 1
ATOM 723 O O . GLY A 1 97 ? -7.582 -14.998 37.323 1.00 90.44 97 GLY A O 1
ATOM 724 N N . ARG A 1 98 ? -6.353 -16.774 36.683 1.00 92.69 98 ARG A N 1
ATOM 725 C CA . ARG A 1 98 ? -7.454 -17.577 36.116 1.00 92.69 98 ARG A CA 1
ATOM 726 C C . ARG A 1 98 ? -8.593 -17.819 37.100 1.00 92.69 98 ARG A C 1
ATOM 728 O O . ARG A 1 98 ? -9.699 -17.330 36.905 1.00 92.69 98 ARG A O 1
ATOM 735 N N . GLU A 1 99 ? -8.306 -18.576 38.152 1.00 91.44 99 GLU A N 1
ATOM 736 C CA . GLU A 1 99 ? -9.317 -19.018 39.114 1.00 91.44 99 GLU A CA 1
ATOM 737 C C . GLU A 1 99 ? -9.817 -17.859 39.969 1.00 91.44 99 GLU A C 1
ATOM 739 O O . GLU A 1 99 ? -11.004 -17.760 40.262 1.00 91.44 99 GLU A O 1
ATOM 744 N N . SER A 1 100 ? -8.911 -16.952 40.333 1.00 93.94 100 SER A N 1
ATOM 745 C CA . SER A 1 100 ? -9.210 -15.789 41.169 1.00 93.94 100 SER A CA 1
ATOM 746 C C . SER A 1 100 ? -10.246 -14.875 40.522 1.00 93.94 100 SER A C 1
ATOM 748 O O . SER A 1 100 ? -11.134 -14.381 41.208 1.00 93.94 100 SER A O 1
ATOM 750 N N . ALA A 1 101 ? -10.186 -14.703 39.196 1.00 93.38 101 ALA A N 1
ATOM 751 C CA . ALA A 1 101 ? -11.197 -13.952 38.461 1.00 93.38 101 ALA A CA 1
ATOM 752 C C . ALA A 1 101 ? -12.569 -14.648 38.492 1.00 93.38 101 ALA A C 1
ATOM 754 O O . ALA A 1 101 ? -13.576 -13.989 38.723 1.00 93.38 101 ALA A O 1
ATOM 755 N N . VAL A 1 102 ? -12.622 -15.972 38.312 1.00 94.44 102 VAL A N 1
ATOM 756 C CA . VAL A 1 102 ? -13.886 -16.734 38.351 1.00 94.44 102 VAL A CA 1
ATOM 757 C C . VAL A 1 102 ? -14.514 -16.698 39.745 1.00 94.44 102 VAL A C 1
ATOM 759 O O . VAL A 1 102 ? -15.703 -16.415 39.876 1.00 94.44 102 VAL A O 1
ATOM 762 N N . ARG A 1 103 ? -13.711 -16.920 40.796 1.00 94.50 103 ARG A N 1
ATOM 763 C CA . ARG A 1 103 ? -14.167 -16.864 42.195 1.00 94.50 103 ARG A CA 1
ATOM 764 C C . ARG A 1 103 ? -14.734 -15.488 42.548 1.00 94.50 103 ARG A C 1
ATOM 766 O O . ARG A 1 103 ? -15.782 -15.409 43.180 1.00 94.50 103 ARG A O 1
ATOM 773 N N . ALA A 1 104 ? -14.086 -14.418 42.089 1.00 94.81 104 ALA A N 1
ATOM 774 C CA . ALA A 1 104 ? -14.554 -13.050 42.293 1.00 94.81 104 ALA A CA 1
ATOM 775 C C . ALA A 1 104 ? -15.914 -12.782 41.627 1.00 94.81 104 ALA A C 1
ATOM 777 O O . ALA A 1 104 ? -16.789 -12.165 42.229 1.00 94.81 104 ALA A O 1
ATOM 778 N N . LEU A 1 105 ? -16.117 -13.275 40.400 1.00 92.75 105 LEU A N 1
ATOM 779 C CA . LEU A 1 105 ? -17.389 -13.131 39.680 1.00 92.75 105 LEU A CA 1
ATOM 780 C C . LEU A 1 105 ? -18.524 -13.893 40.368 1.00 92.75 105 LEU A C 1
ATOM 782 O O . LEU A 1 105 ? -19.628 -13.365 40.492 1.00 92.75 105 LEU A O 1
ATOM 786 N N . HIS A 1 106 ? -18.234 -15.099 40.859 1.00 92.75 106 HIS A N 1
ATOM 787 C CA . HIS A 1 106 ? -19.183 -15.879 41.648 1.00 92.75 106 HIS A CA 1
ATOM 788 C C . HIS A 1 106 ? -19.534 -15.175 42.970 1.00 92.75 106 HIS A C 1
ATOM 790 O O . HIS A 1 106 ? -20.705 -15.090 43.330 1.00 92.75 106 HIS A O 1
ATOM 796 N N . GLY A 1 107 ? -18.543 -14.600 43.662 1.00 91.81 107 GLY A N 1
ATOM 797 C CA . GLY A 1 107 ? -18.747 -13.839 44.901 1.00 91.81 107 GLY A CA 1
ATOM 798 C C . GLY A 1 107 ? -19.609 -12.580 44.738 1.00 91.81 107 GLY A C 1
ATOM 799 O O . GLY A 1 107 ? -20.269 -12.168 45.686 1.00 91.81 107 GLY A O 1
ATOM 800 N N . LEU A 1 108 ? -19.665 -12.000 43.534 1.00 91.12 108 LEU A N 1
ATOM 801 C CA . LEU A 1 108 ? -20.564 -10.888 43.200 1.00 91.12 108 LEU A CA 1
ATOM 802 C C . LEU A 1 108 ? -22.018 -11.318 42.927 1.00 91.12 108 LEU A C 1
ATOM 804 O O . LEU A 1 108 ? -22.865 -10.459 42.686 1.00 91.12 108 LEU A O 1
ATOM 808 N N . GLY A 1 109 ? -22.319 -12.621 42.931 1.00 89.44 109 GLY A N 1
ATOM 809 C CA . GLY A 1 109 ? -23.661 -13.145 42.663 1.00 89.44 109 GLY A CA 1
ATOM 810 C C . GLY A 1 109 ? -24.020 -13.253 41.176 1.00 89.44 109 GLY A C 1
ATOM 811 O O . GLY A 1 109 ? -25.192 -13.430 40.842 1.00 89.44 109 GLY A O 1
ATOM 812 N N . ILE A 1 110 ? -23.039 -13.163 40.271 1.00 91.50 110 ILE A N 1
ATOM 813 C CA . ILE A 1 110 ? -23.252 -13.415 38.841 1.00 91.50 110 ILE A CA 1
ATOM 814 C C . ILE A 1 110 ? -23.320 -14.933 38.625 1.00 91.50 110 ILE A C 1
ATOM 816 O O . ILE A 1 110 ? -22.392 -15.659 38.986 1.00 91.50 110 ILE A O 1
ATOM 820 N N . LYS A 1 111 ? -24.403 -15.430 38.016 1.00 93.12 111 LYS A N 1
ATOM 821 C CA . LYS A 1 111 ? -24.570 -16.866 37.750 1.00 93.12 111 LYS A CA 1
ATOM 822 C C . LYS A 1 111 ? -23.661 -17.304 36.602 1.00 93.12 111 LYS A C 1
ATOM 824 O O . LYS A 1 111 ? -23.872 -16.897 35.461 1.00 93.12 111 LYS A O 1
ATOM 829 N N . VAL A 1 112 ? -22.675 -18.147 36.898 1.00 92.88 112 VAL A N 1
ATOM 830 C CA . VAL A 1 112 ? -21.774 -18.737 35.897 1.00 92.88 112 VAL A CA 1
ATOM 831 C C . VAL A 1 112 ? -22.415 -20.004 35.329 1.00 92.88 112 VAL A C 1
ATOM 833 O O . VAL A 1 112 ? -22.678 -20.935 36.084 1.00 92.88 112 VAL A O 1
ATOM 836 N N . THR A 1 113 ? -22.691 -20.035 34.024 1.00 93.56 113 THR A N 1
ATOM 837 C CA . THR A 1 113 ? -23.325 -21.186 33.353 1.00 93.56 113 THR A CA 1
ATOM 838 C C . THR A 1 113 ? -22.310 -22.225 32.893 1.00 93.56 113 THR A C 1
ATOM 840 O O . THR A 1 113 ? -22.523 -23.419 33.065 1.00 93.56 113 THR A O 1
ATOM 843 N N . GLU A 1 114 ? -21.200 -21.774 32.316 1.00 94.00 114 GLU A N 1
ATOM 844 C CA . GLU A 1 114 ? -20.151 -22.627 31.763 1.00 94.00 114 GLU A CA 1
ATOM 845 C C . GLU A 1 114 ? -18.793 -21.938 31.925 1.00 94.00 114 GLU A C 1
ATOM 847 O O . GLU A 1 114 ? -18.689 -20.710 31.830 1.00 94.00 114 GLU A O 1
ATOM 852 N N . ILE A 1 115 ? -17.752 -22.735 32.176 1.00 94.56 115 ILE A N 1
ATOM 853 C CA . ILE A 1 115 ? -16.360 -22.285 32.217 1.00 94.56 115 ILE A CA 1
ATOM 854 C C . ILE A 1 115 ? -15.600 -23.038 31.127 1.00 94.56 115 ILE A C 1
ATOM 856 O O . ILE A 1 115 ? -15.414 -24.248 31.228 1.00 94.56 115 ILE A O 1
ATOM 860 N N . SER A 1 116 ? -15.127 -22.322 30.109 1.00 93.94 116 SER A N 1
ATOM 861 C CA . SER A 1 116 ? -14.350 -22.892 29.007 1.00 93.94 116 SER A CA 1
ATOM 862 C C . SER A 1 116 ? -12.937 -22.303 28.952 1.00 93.94 116 SER A C 1
ATOM 864 O O . SER A 1 116 ? -12.724 -21.087 29.004 1.00 93.94 116 SER A O 1
ATOM 866 N N . ASP A 1 117 ? -11.929 -23.172 28.846 1.00 91.19 117 ASP A N 1
ATOM 867 C CA . ASP A 1 117 ? -10.542 -22.764 28.617 1.00 91.19 117 ASP A CA 1
ATOM 868 C C . ASP A 1 117 ? -10.278 -22.653 27.109 1.00 91.19 117 ASP A C 1
ATOM 870 O O . ASP A 1 117 ? -10.180 -23.646 26.395 1.00 91.19 117 ASP A O 1
ATOM 874 N N . VAL A 1 118 ? -10.150 -21.421 26.617 1.00 89.94 118 VAL A N 1
ATOM 875 C CA . VAL A 1 118 ? -9.833 -21.088 25.218 1.00 89.94 118 VAL A CA 1
ATOM 876 C C . VAL A 1 118 ? -8.345 -20.771 25.032 1.00 89.94 118 VAL A C 1
ATOM 878 O O . VAL A 1 118 ? -7.950 -20.032 24.118 1.00 89.94 118 VAL A O 1
ATOM 881 N N . THR A 1 119 ? -7.488 -21.269 25.925 1.00 85.50 119 THR A N 1
ATOM 882 C CA . THR A 1 119 ? -6.039 -21.110 25.794 1.00 85.50 119 THR A CA 1
ATOM 883 C C . THR A 1 119 ? -5.557 -21.864 24.567 1.00 85.50 119 THR A C 1
ATOM 885 O O . THR A 1 119 ? -5.780 -23.068 24.472 1.00 85.50 119 THR A O 1
ATOM 888 N N . PRO A 1 120 ? -4.893 -21.182 23.613 1.00 80.44 120 PRO A N 1
ATOM 889 C CA . PRO A 1 120 ? -4.359 -21.857 22.445 1.00 80.44 120 PRO A CA 1
ATOM 890 C C . PRO A 1 120 ? -3.404 -22.955 22.902 1.00 80.44 120 PRO A C 1
ATOM 892 O O . PRO A 1 120 ? -2.396 -22.658 23.550 1.00 80.44 120 PRO A O 1
ATOM 895 N N . ILE A 1 121 ? -3.729 -24.202 22.571 1.00 77.62 121 ILE A N 1
ATOM 896 C CA . ILE A 1 121 ? -2.832 -25.330 22.795 1.00 77.62 121 ILE A CA 1
ATOM 897 C C . ILE A 1 121 ? -1.563 -25.027 21.992 1.00 77.62 121 ILE A C 1
ATOM 899 O O . ILE A 1 121 ? -1.667 -24.705 20.801 1.00 77.62 121 ILE A O 1
ATOM 903 N N . PRO A 1 122 ? -0.370 -25.056 22.611 1.00 66.62 122 PRO A N 1
ATOM 904 C CA . PRO A 1 122 ? 0.875 -24.909 21.882 1.00 66.62 122 PRO A CA 1
ATOM 905 C C . PRO A 1 122 ? 0.942 -26.016 20.833 1.00 66.62 122 PRO A C 1
ATOM 907 O O . PRO A 1 122 ? 1.177 -27.181 21.141 1.00 66.62 122 PRO A O 1
ATOM 910 N N . HIS A 1 123 ? 0.689 -25.674 19.575 1.00 67.69 123 HIS A N 1
ATOM 911 C CA . HIS A 1 123 ? 0.973 -26.594 18.494 1.00 67.69 123 HIS A CA 1
ATOM 912 C C . HIS A 1 123 ? 2.498 -26.688 18.404 1.00 67.69 123 HIS A C 1
ATOM 914 O O . HIS A 1 123 ? 3.146 -25.702 18.059 1.00 67.69 123 HIS A O 1
ATOM 920 N N . ASN A 1 124 ? 3.064 -27.873 18.652 1.00 61.91 124 ASN A N 1
ATOM 921 C CA . ASN A 1 124 ? 4.464 -28.191 18.321 1.00 61.91 124 ASN A CA 1
ATOM 922 C C . ASN A 1 124 ? 4.738 -28.147 16.799 1.00 61.91 124 ASN A C 1
ATOM 924 O O . ASN A 1 124 ? 5.833 -28.464 16.345 1.00 61.91 124 ASN A O 1
ATOM 928 N N . GLY A 1 125 ? 3.744 -27.758 15.994 1.00 66.62 125 GLY A N 1
ATOM 929 C CA . GLY A 1 125 ? 3.898 -27.470 14.578 1.00 66.62 125 GLY A CA 1
ATOM 930 C C . GLY A 1 125 ? 4.627 -26.152 14.319 1.00 66.62 125 GLY A C 1
ATOM 931 O O . GLY A 1 125 ? 4.809 -25.304 15.195 1.00 66.62 125 GLY A O 1
ATOM 932 N N . CYS A 1 126 ? 5.032 -25.956 13.066 1.00 64.44 126 CYS A N 1
ATOM 933 C CA . CYS A 1 126 ? 5.659 -24.716 12.636 1.00 64.44 126 CYS A CA 1
ATOM 934 C C . CYS A 1 126 ? 4.764 -23.520 12.991 1.00 64.44 126 CYS A C 1
ATOM 936 O O . CYS A 1 126 ? 3.607 -23.450 12.572 1.00 64.44 126 CYS A O 1
ATOM 938 N N . ARG A 1 127 ? 5.321 -22.557 13.740 1.00 63.06 127 ARG A N 1
ATOM 939 C CA . ARG A 1 127 ? 4.690 -21.264 14.037 1.00 63.06 127 ARG A CA 1
ATOM 940 C C . ARG A 1 127 ? 3.986 -20.737 12.776 1.00 63.06 127 ARG A C 1
ATOM 942 O O . ARG A 1 127 ? 4.668 -20.607 11.753 1.00 63.06 127 ARG A O 1
ATOM 949 N N . PRO A 1 128 ? 2.685 -20.379 12.831 1.00 60.97 128 PRO A N 1
ATOM 950 C CA . PRO A 1 128 ? 1.985 -19.825 11.681 1.00 60.97 128 PRO A CA 1
ATOM 951 C C . PRO A 1 128 ? 2.821 -18.690 11.084 1.00 60.97 128 PRO A C 1
ATOM 953 O O . PRO A 1 128 ? 3.280 -17.817 11.837 1.00 60.97 128 PRO A O 1
ATOM 956 N N . PRO A 1 129 ? 3.091 -18.705 9.767 1.00 55.34 129 PRO A N 1
ATOM 957 C CA . PRO A 1 129 ? 4.006 -17.753 9.167 1.00 55.34 129 PRO A CA 1
ATOM 958 C C . PRO A 1 129 ? 3.528 -16.339 9.485 1.00 55.34 129 PRO A C 1
ATOM 960 O O . PRO A 1 129 ? 2.390 -15.968 9.186 1.00 55.34 129 PRO A O 1
ATOM 963 N N . LYS A 1 130 ? 4.407 -15.545 10.113 1.00 50.81 130 LYS A N 1
ATOM 964 C CA . LYS A 1 130 ? 4.157 -14.129 10.411 1.00 50.81 130 LYS A CA 1
ATOM 965 C C . LYS A 1 130 ? 3.570 -13.481 9.161 1.00 50.81 130 LYS A C 1
ATOM 967 O O . LYS A 1 130 ? 4.175 -13.582 8.091 1.00 50.81 130 LYS A O 1
ATOM 972 N N . ARG A 1 131 ? 2.408 -12.827 9.296 1.00 49.88 131 ARG A N 1
ATOM 973 C CA . ARG A 1 131 ? 1.709 -12.147 8.195 1.00 49.88 131 ARG A CA 1
ATOM 974 C C . ARG A 1 131 ? 2.720 -11.257 7.469 1.00 49.88 131 ARG A C 1
ATOM 976 O O . ARG A 1 131 ? 3.149 -10.236 8.010 1.00 49.88 131 ARG A O 1
ATOM 983 N N . ARG A 1 132 ? 3.192 -11.697 6.296 1.00 56.31 132 ARG A N 1
ATOM 984 C CA . ARG A 1 132 ? 4.252 -10.995 5.567 1.00 56.31 132 ARG A CA 1
ATOM 985 C C . ARG A 1 132 ? 3.713 -9.614 5.221 1.00 56.31 132 ARG A C 1
ATOM 987 O O . ARG A 1 132 ? 2.684 -9.501 4.558 1.00 56.31 132 ARG A O 1
ATOM 994 N N . LEU A 1 133 ? 4.403 -8.566 5.668 1.00 57.69 133 LEU A N 1
ATOM 995 C CA . LEU A 1 133 ? 4.190 -7.216 5.157 1.00 57.69 133 LEU A CA 1
ATOM 996 C C . LEU A 1 133 ? 4.513 -7.259 3.663 1.00 57.69 133 LEU A C 1
ATOM 998 O O . LEU A 1 133 ? 5.673 -7.251 3.261 1.00 57.69 133 LEU A O 1
ATOM 1002 N N . ALA A 1 134 ? 3.472 -7.388 2.843 1.00 77.56 134 ALA A N 1
ATOM 1003 C CA . ALA A 1 134 ? 3.568 -7.615 1.408 1.00 77.56 134 ALA A CA 1
ATOM 1004 C C . ALA A 1 134 ? 3.897 -6.316 0.646 1.00 77.56 134 ALA A C 1
ATOM 1006 O O . ALA A 1 134 ? 3.209 -5.952 -0.304 1.00 77.56 134 ALA A O 1
ATOM 1007 N N . ARG A 1 135 ? 4.905 -5.564 1.111 1.00 84.00 135 ARG A N 1
ATOM 1008 C CA . ARG A 1 135 ? 5.359 -4.310 0.498 1.00 84.00 135 ARG A CA 1
ATOM 1009 C C . ARG A 1 135 ? 6.806 -3.986 0.860 1.00 84.00 135 ARG A C 1
ATOM 1011 O O . ARG A 1 135 ? 7.261 -4.280 1.961 1.00 84.00 135 ARG A O 1
ATOM 1018 N N . TYR A 1 136 ? 7.501 -3.293 -0.038 1.00 89.31 136 TYR A N 1
ATOM 1019 C CA . TYR A 1 136 ? 8.821 -2.735 0.251 1.00 89.31 136 TYR A CA 1
ATOM 1020 C C . TYR A 1 136 ? 8.698 -1.468 1.116 1.00 89.31 136 TYR A C 1
ATOM 1022 O O . TYR A 1 136 ? 8.182 -0.454 0.643 1.00 89.31 136 TYR A O 1
ATOM 1030 N N . ILE A 1 137 ? 9.186 -1.512 2.360 1.00 89.62 137 ILE A N 1
ATOM 1031 C CA . ILE A 1 137 ? 9.176 -0.384 3.326 1.00 89.62 137 ILE A CA 1
ATOM 1032 C C . ILE A 1 137 ? 10.555 0.298 3.416 1.00 89.62 137 ILE A C 1
ATOM 1034 O O . ILE A 1 137 ? 10.706 1.322 4.069 1.00 89.62 137 ILE A O 1
ATOM 1038 N N . GLY A 1 138 ? 11.568 -0.249 2.740 1.00 91.69 138 GLY A N 1
ATOM 1039 C CA . GLY A 1 138 ? 12.933 0.263 2.807 1.00 91.69 138 GLY A CA 1
ATOM 1040 C C . GLY A 1 138 ? 13.162 1.597 2.073 1.00 91.69 138 GLY A C 1
ATOM 1041 O O . GLY A 1 138 ? 12.232 2.191 1.510 1.00 91.69 138 GLY A O 1
ATOM 1042 N N . PRO A 1 139 ? 14.425 2.060 2.035 1.00 93.88 139 PRO A N 1
ATOM 1043 C CA . PRO A 1 139 ? 14.812 3.323 1.410 1.00 93.88 139 PRO A CA 1
ATOM 1044 C C . PRO A 1 139 ? 14.455 3.392 -0.084 1.00 93.88 139 PRO A C 1
ATOM 1046 O O . PRO A 1 139 ? 15.027 2.688 -0.912 1.00 93.88 139 PRO A O 1
ATOM 1049 N N . LYS A 1 140 ? 13.527 4.279 -0.457 1.00 92.69 140 LYS A N 1
ATOM 1050 C CA . LYS A 1 140 ? 13.016 4.377 -1.839 1.00 92.69 140 LYS A CA 1
ATOM 1051 C C . LYS A 1 140 ? 14.015 4.970 -2.836 1.00 92.69 140 LYS A C 1
ATOM 1053 O O . LYS A 1 140 ? 14.107 4.468 -3.945 1.00 92.69 140 LYS A O 1
ATOM 1058 N N . ALA A 1 141 ? 14.813 5.962 -2.431 1.00 92.44 141 ALA A N 1
ATOM 1059 C CA . ALA A 1 141 ? 15.828 6.568 -3.302 1.00 92.44 141 ALA A CA 1
ATOM 1060 C C . ALA A 1 141 ? 16.906 5.557 -3.741 1.00 92.44 141 ALA A C 1
ATOM 1062 O O . ALA A 1 141 ? 17.474 5.676 -4.821 1.00 92.44 141 ALA A O 1
ATOM 1063 N N . LYS A 1 142 ? 17.141 4.503 -2.941 1.00 93.12 142 LYS A N 1
ATOM 1064 C CA . LYS A 1 142 ? 18.013 3.379 -3.313 1.00 93.12 142 LYS A CA 1
ATOM 1065 C C . LYS A 1 142 ? 17.504 2.656 -4.564 1.00 93.12 142 LYS A C 1
ATOM 1067 O O . LYS A 1 142 ? 18.310 2.170 -5.348 1.00 93.12 142 LYS A O 1
ATOM 1072 N N . LEU A 1 143 ? 16.184 2.567 -4.732 1.00 93.62 1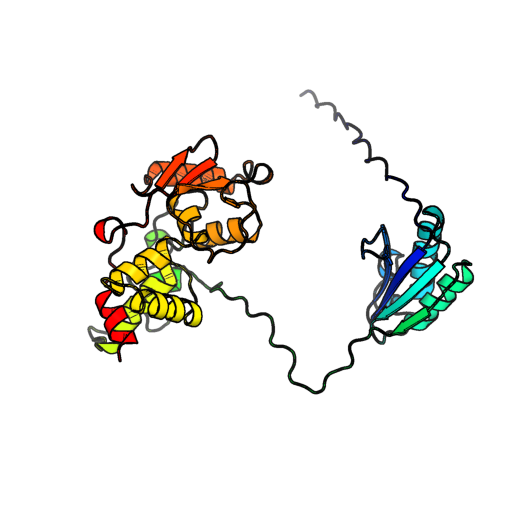43 LEU A N 1
ATOM 1073 C CA . LEU A 1 143 ? 15.562 1.909 -5.876 1.00 93.62 143 LEU A CA 1
ATOM 1074 C C . LEU A 1 143 ? 15.744 2.730 -7.153 1.00 93.62 143 LEU A C 1
ATOM 1076 O O . LEU A 1 143 ? 16.194 2.153 -8.137 1.00 93.62 143 LEU A O 1
ATOM 1080 N N . SER A 1 144 ? 15.472 4.038 -7.108 1.00 92.75 144 SER A N 1
ATOM 1081 C CA . SER A 1 144 ? 15.671 4.946 -8.248 1.00 92.75 144 SER A CA 1
ATOM 1082 C C . SER A 1 144 ? 17.137 4.977 -8.683 1.00 92.75 144 SER A C 1
ATOM 1084 O O . SER A 1 144 ? 17.448 4.681 -9.828 1.00 92.75 144 SER A O 1
ATOM 1086 N N . ARG A 1 145 ? 18.071 5.147 -7.735 1.00 91.88 145 ARG A N 1
ATOM 1087 C CA . ARG A 1 145 ? 19.523 5.094 -8.002 1.00 91.88 145 ARG A CA 1
ATOM 1088 C C . ARG A 1 145 ? 20.009 3.770 -8.589 1.00 91.88 145 ARG A C 1
ATOM 1090 O O . ARG A 1 145 ? 21.032 3.726 -9.258 1.00 91.88 145 ARG A O 1
ATOM 1097 N N . ARG A 1 146 ? 19.346 2.651 -8.273 1.00 91.12 146 ARG A N 1
ATOM 1098 C CA . ARG A 1 146 ? 19.736 1.344 -8.824 1.00 91.12 146 ARG A CA 1
ATOM 1099 C C . ARG A 1 146 ? 19.331 1.206 -10.287 1.00 91.12 146 ARG A C 1
ATOM 1101 O O . ARG A 1 146 ? 20.061 0.548 -11.019 1.00 91.12 146 ARG A O 1
ATOM 1108 N N . GLU A 1 147 ? 18.184 1.768 -10.656 1.00 90.25 147 GLU A N 1
ATOM 1109 C CA . GLU A 1 147 ? 17.666 1.729 -12.027 1.00 90.25 147 GLU A CA 1
ATOM 1110 C C . GLU A 1 147 ? 18.100 2.949 -12.858 1.00 90.25 147 GLU A C 1
ATOM 1112 O O . GLU A 1 147 ? 17.849 2.973 -14.052 1.00 90.25 147 GLU A O 1
ATOM 1117 N N . GLY A 1 148 ? 18.770 3.936 -12.250 1.00 88.38 148 GLY A N 1
ATOM 1118 C CA . GLY A 1 148 ? 19.328 5.102 -12.947 1.00 88.38 148 GLY A CA 1
ATOM 1119 C C . GLY A 1 148 ? 18.284 6.101 -13.449 1.00 88.38 148 GLY A C 1
ATOM 1120 O O . GLY A 1 148 ? 18.614 6.972 -14.239 1.00 88.38 148 GLY A O 1
ATOM 1121 N N . THR A 1 149 ? 17.033 5.985 -13.003 1.00 89.81 149 THR A N 1
ATOM 1122 C CA . THR A 1 149 ? 15.911 6.825 -13.444 1.00 89.81 149 THR A CA 1
ATOM 1123 C C . THR A 1 149 ? 14.986 7.14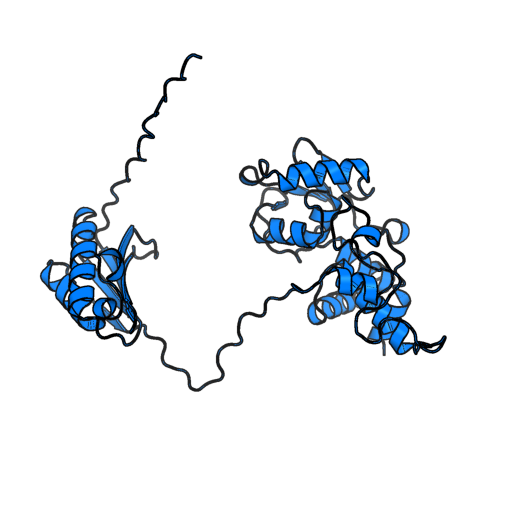8 -12.271 1.00 89.81 149 THR A C 1
ATOM 1125 O O . THR A 1 149 ? 14.994 6.442 -11.249 1.00 89.81 149 THR A O 1
ATOM 1128 N N . ASP A 1 150 ? 14.194 8.218 -12.380 1.00 90.94 150 ASP A N 1
ATOM 1129 C CA . ASP A 1 150 ? 13.170 8.509 -11.381 1.00 90.94 150 ASP A CA 1
ATOM 1130 C C . ASP A 1 150 ? 11.999 7.527 -11.518 1.00 90.94 150 ASP A C 1
ATOM 1132 O O . ASP A 1 150 ? 11.363 7.391 -12.556 1.00 90.94 150 ASP A O 1
ATOM 1136 N N . LEU A 1 151 ? 11.711 6.826 -10.423 1.00 92.06 151 LEU A N 1
ATOM 1137 C CA . LEU A 1 151 ? 10.615 5.865 -10.320 1.00 92.06 151 LEU A CA 1
ATOM 1138 C C . LEU A 1 151 ? 9.353 6.490 -9.699 1.00 92.06 151 LEU A C 1
ATOM 1140 O O . LEU A 1 151 ? 8.423 5.763 -9.344 1.00 92.06 151 LEU A O 1
ATOM 1144 N N . PHE A 1 152 ? 9.349 7.808 -9.472 1.00 91.81 152 PHE A N 1
ATOM 1145 C CA . PHE A 1 152 ? 8.253 8.572 -8.865 1.00 91.81 152 PHE A CA 1
ATOM 1146 C C . PHE A 1 152 ? 7.833 8.033 -7.484 1.00 91.81 152 PHE A C 1
ATOM 1148 O O . PHE A 1 152 ? 6.673 8.070 -7.069 1.00 91.81 152 PHE A O 1
ATOM 1155 N N . LEU A 1 153 ? 8.805 7.501 -6.732 1.00 92.38 153 LEU A N 1
ATOM 1156 C CA . LEU A 1 153 ? 8.595 6.926 -5.395 1.00 92.38 153 LEU A CA 1
ATOM 1157 C C . LEU A 1 153 ? 8.626 7.973 -4.273 1.00 92.38 153 LEU A C 1
ATOM 1159 O O . LEU A 1 153 ? 8.470 7.635 -3.093 1.00 92.38 153 LEU A O 1
ATOM 1163 N N . LYS A 1 154 ? 8.889 9.231 -4.624 1.00 92.25 154 LYS A N 1
ATOM 1164 C CA . LYS A 1 154 ? 8.910 10.392 -3.740 1.00 92.25 154 LYS A CA 1
ATOM 1165 C C . LYS A 1 154 ? 8.097 11.499 -4.403 1.00 92.25 154 LYS A C 1
ATOM 1167 O O . LYS A 1 154 ? 8.161 11.645 -5.613 1.00 92.25 154 LYS A O 1
ATOM 1172 N N . SER A 1 155 ? 7.375 12.274 -3.595 1.00 89.62 155 SER A N 1
ATOM 1173 C CA . SER A 1 155 ? 6.592 13.416 -4.079 1.00 89.62 155 SER A CA 1
ATOM 1174 C C . SER A 1 155 ? 7.469 14.412 -4.846 1.00 89.62 155 SER A C 1
ATOM 1176 O O . SER A 1 155 ? 8.628 14.633 -4.473 1.00 89.62 155 SER A O 1
ATOM 1178 N N . THR A 1 156 ? 6.890 15.030 -5.870 1.00 85.19 156 THR A N 1
ATOM 1179 C CA . THR A 1 156 ? 7.511 15.989 -6.794 1.00 85.19 156 THR A CA 1
ATOM 1180 C C . THR A 1 156 ? 7.825 17.358 -6.183 1.00 85.19 156 THR A C 1
ATOM 1182 O O . THR A 1 156 ? 8.507 18.141 -6.825 1.00 85.19 156 THR A O 1
ATOM 1185 N N . ARG A 1 157 ? 7.452 17.632 -4.917 1.00 85.94 157 ARG A N 1
ATOM 1186 C CA . ARG A 1 157 ? 7.745 18.911 -4.213 1.00 85.94 157 ARG A CA 1
ATOM 1187 C C . ARG A 1 157 ? 9.206 19.370 -4.275 1.00 85.94 157 ARG A C 1
ATOM 1189 O O . ARG A 1 157 ? 9.495 20.545 -4.118 1.00 85.94 157 ARG A O 1
ATOM 1196 N N . ARG A 1 158 ? 10.133 18.421 -4.386 1.00 86.38 158 ARG A N 1
ATOM 1197 C CA . ARG A 1 158 ? 11.564 18.665 -4.597 1.00 86.38 158 ARG A CA 1
ATOM 1198 C C . ARG A 1 158 ? 12.055 17.698 -5.657 1.00 86.38 158 ARG A C 1
ATOM 1200 O O . ARG A 1 158 ? 11.582 16.552 -5.674 1.00 86.38 158 ARG A O 1
ATOM 1207 N N . SER A 1 159 ? 13.021 18.116 -6.464 1.00 86.56 159 SER A N 1
ATOM 1208 C CA . SER A 1 159 ? 13.618 17.246 -7.473 1.00 86.56 159 SER A CA 1
ATOM 1209 C C . SER A 1 159 ? 14.236 15.998 -6.820 1.00 86.56 159 SER A C 1
ATOM 1211 O O . SER A 1 159 ? 14.553 15.973 -5.621 1.00 86.56 159 SER A O 1
ATOM 1213 N N . LEU A 1 160 ? 14.363 14.906 -7.577 1.00 86.31 160 LEU A N 1
ATOM 1214 C CA . LEU A 1 160 ? 15.029 13.704 -7.072 1.00 86.31 160 LEU A CA 1
ATOM 1215 C C . LEU A 1 160 ? 16.544 13.917 -6.910 1.00 86.31 160 LEU A C 1
ATOM 1217 O O . LEU A 1 160 ? 17.127 13.343 -5.985 1.00 86.31 160 LEU A O 1
ATOM 1221 N N . ALA A 1 161 ? 17.146 14.754 -7.760 1.00 86.81 161 ALA A N 1
ATOM 1222 C CA . ALA A 1 161 ? 18.568 15.088 -7.733 1.00 86.81 161 ALA A CA 1
ATOM 1223 C C . ALA A 1 161 ? 18.978 15.732 -6.397 1.00 86.81 161 ALA A C 1
ATOM 1225 O O . ALA A 1 161 ? 19.972 15.329 -5.797 1.00 86.81 161 ALA A O 1
ATOM 1226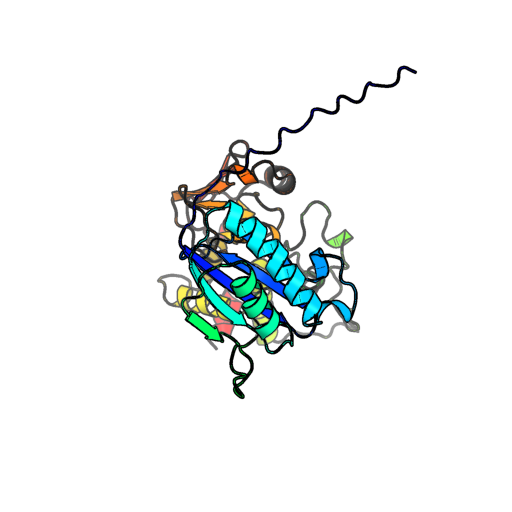 N N . ASP A 1 162 ? 18.137 16.612 -5.844 1.00 89.38 162 ASP A N 1
ATOM 1227 C CA . ASP A 1 162 ? 18.394 17.241 -4.538 1.00 89.38 162 ASP A CA 1
ATOM 1228 C C . ASP A 1 162 ? 18.298 16.247 -3.371 1.00 89.38 162 ASP A C 1
ATOM 1230 O O . ASP A 1 162 ? 18.878 16.437 -2.302 1.00 89.38 162 ASP A O 1
ATOM 1234 N N . LYS A 1 163 ? 17.521 15.170 -3.541 1.00 89.12 163 LYS A N 1
ATOM 1235 C CA . LYS A 1 163 ? 17.278 14.170 -2.489 1.00 89.12 163 LYS A CA 1
ATOM 1236 C C . LYS A 1 163 ? 18.339 13.080 -2.469 1.00 89.12 163 LYS A C 1
ATOM 1238 O O . LYS A 1 163 ? 18.513 12.421 -1.440 1.00 89.12 163 LYS A O 1
ATOM 1243 N N . CYS A 1 164 ? 18.965 12.791 -3.608 1.00 88.94 164 CYS A N 1
ATOM 1244 C CA . CYS A 1 164 ? 19.937 11.716 -3.716 1.00 88.94 164 CYS A CA 1
ATOM 1245 C C . CYS A 1 164 ? 20.837 11.850 -4.947 1.00 88.94 164 CYS A C 1
ATOM 1247 O O . CYS A 1 164 ? 20.436 12.371 -5.976 1.00 88.94 164 CYS A O 1
ATOM 1249 N N . LYS A 1 165 ? 22.035 11.263 -4.858 1.00 89.12 165 LYS A N 1
ATOM 1250 C CA . LYS A 1 165 ? 22.989 11.169 -5.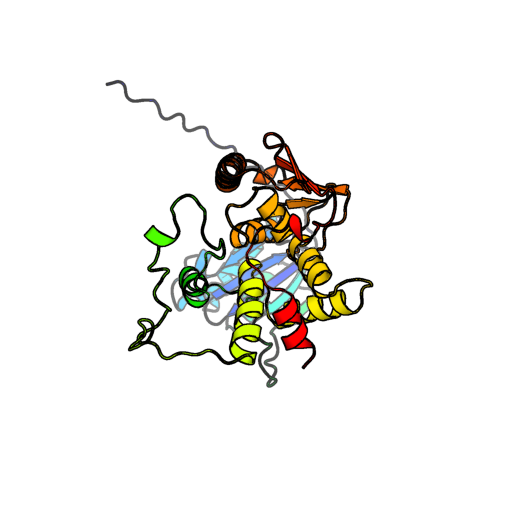971 1.00 89.12 165 LYS A CA 1
ATOM 1251 C C . LYS A 1 165 ? 22.481 10.165 -7.015 1.00 89.12 165 LYS A C 1
ATOM 1253 O O . LYS A 1 165 ? 22.745 8.968 -6.860 1.00 89.12 165 LYS A O 1
ATOM 1258 N N . LEU A 1 166 ? 21.710 10.639 -7.998 1.00 84.44 166 LEU A N 1
ATOM 1259 C CA . LEU A 1 166 ? 21.014 9.801 -8.983 1.00 84.44 166 LEU A CA 1
ATOM 1260 C C . LEU A 1 166 ? 21.991 9.012 -9.864 1.00 84.44 166 LEU A C 1
ATOM 1262 O O . LEU A 1 166 ? 21.802 7.810 -10.036 1.00 84.44 166 LEU A O 1
ATOM 1266 N N . ASP A 1 167 ? 23.086 9.649 -10.280 1.00 84.12 167 ASP A N 1
ATOM 1267 C CA . ASP A 1 167 ? 24.082 9.070 -11.198 1.00 84.12 167 ASP A CA 1
ATOM 1268 C C . ASP A 1 167 ? 24.947 7.979 -10.554 1.00 84.12 167 ASP A C 1
ATOM 1270 O O . ASP A 1 167 ? 25.634 7.210 -11.221 1.00 84.12 167 ASP A O 1
ATOM 1274 N N . THR A 1 168 ? 24.940 7.888 -9.222 1.00 87.62 168 THR A N 1
ATOM 1275 C CA . THR A 1 168 ? 25.739 6.900 -8.494 1.00 87.62 168 THR A CA 1
ATOM 1276 C C . THR A 1 168 ? 24.864 5.741 -8.042 1.00 87.62 168 THR A C 1
ATOM 1278 O O . THR A 1 168 ? 23.979 5.920 -7.194 1.00 87.62 168 THR A O 1
ATOM 1281 N N . LYS A 1 169 ? 25.181 4.517 -8.483 1.00 89.06 169 LYS A N 1
ATOM 1282 C CA . LYS A 1 169 ? 24.496 3.302 -8.013 1.00 89.06 169 LYS A CA 1
ATOM 1283 C C . LYS A 1 169 ? 24.607 3.165 -6.483 1.00 89.06 169 LYS A C 1
ATOM 1285 O O . LYS A 1 169 ? 25.524 3.699 -5.860 1.00 89.06 169 LYS A O 1
ATOM 1290 N N . PRO A 1 170 ? 23.657 2.500 -5.809 1.00 90.31 170 PRO A N 1
ATOM 1291 C CA . PRO A 1 170 ? 23.708 2.362 -4.357 1.00 90.31 170 PRO A CA 1
ATOM 1292 C C . PRO A 1 170 ? 24.721 1.303 -3.897 1.00 90.31 170 PRO A C 1
ATOM 1294 O O . PRO A 1 170 ? 24.800 0.229 -4.489 1.00 90.31 170 PRO A O 1
ATOM 1297 N N . GLY A 1 171 ? 25.382 1.557 -2.764 1.00 88.44 171 GLY A N 1
ATOM 1298 C CA . GLY A 1 171 ? 26.364 0.659 -2.138 1.00 88.44 171 GLY A CA 1
ATOM 1299 C C . GLY A 1 171 ? 27.781 1.239 -2.145 1.00 88.44 171 GLY A C 1
ATOM 1300 O O . GLY A 1 171 ? 28.012 2.283 -2.752 1.00 88.44 171 GLY A O 1
ATOM 1301 N N . GLN A 1 172 ? 28.712 0.564 -1.466 1.00 86.75 172 GLN A N 1
ATOM 1302 C CA . GLN A 1 172 ? 30.126 0.959 -1.390 1.00 86.75 172 GLN A CA 1
ATOM 1303 C C . GLN A 1 172 ? 30.790 0.966 -2.778 1.00 86.75 172 GLN A C 1
ATOM 1305 O O . GLN A 1 172 ? 31.452 1.932 -3.137 1.00 86.75 172 GLN A O 1
ATOM 1310 N N . HIS A 1 173 ? 30.484 -0.031 -3.614 1.00 85.31 173 HIS A N 1
ATOM 1311 C CA . HIS A 1 173 ? 30.922 -0.130 -5.018 1.00 85.31 173 HIS A CA 1
ATOM 1312 C C . HIS A 1 173 ? 29.978 0.592 -5.998 1.00 85.31 173 HIS A C 1
ATOM 1314 O O . HIS A 1 173 ? 29.784 0.175 -7.136 1.00 85.31 173 HIS A O 1
ATOM 1320 N N . GLY A 1 174 ? 29.287 1.631 -5.523 1.00 77.19 174 GLY A N 1
ATOM 1321 C CA . GLY A 1 174 ? 28.287 2.361 -6.299 1.00 77.19 174 GLY A CA 1
ATOM 1322 C C . GLY A 1 174 ? 28.875 3.327 -7.328 1.00 77.19 174 GLY A C 1
ATOM 1323 O O . GLY A 1 174 ? 28.229 3.618 -8.336 1.00 77.19 174 GLY A O 1
ATOM 1324 N N . ARG A 1 175 ? 30.092 3.818 -7.066 1.00 77.69 175 ARG A N 1
ATOM 1325 C CA . ARG A 1 175 ? 30.892 4.576 -8.029 1.00 77.69 175 ARG A CA 1
ATOM 1326 C C . ARG A 1 175 ? 31.594 3.571 -8.944 1.00 77.69 175 ARG A C 1
ATOM 1328 O O . ARG A 1 175 ? 32.273 2.693 -8.412 1.00 77.69 175 ARG A O 1
ATOM 1335 N N . PRO A 1 176 ? 31.415 3.652 -10.270 1.00 61.38 176 PRO A N 1
ATOM 1336 C CA . PRO A 1 176 ? 32.131 2.771 -11.178 1.00 61.38 176 PRO A CA 1
ATOM 1337 C C . PRO A 1 176 ? 33.634 3.033 -11.038 1.00 61.38 176 PRO A C 1
ATOM 1339 O O . PRO A 1 176 ? 34.104 4.142 -11.280 1.00 61.38 176 PRO A O 1
ATOM 1342 N N . ALA A 1 177 ? 34.379 2.021 -10.602 1.00 51.94 177 ALA A N 1
ATOM 1343 C CA . ALA A 1 177 ? 35.824 1.989 -10.758 1.00 51.94 177 ALA A CA 1
ATOM 1344 C C . ALA A 1 177 ? 36.090 1.576 -12.211 1.00 51.94 177 ALA A C 1
ATOM 1346 O O . ALA A 1 177 ? 36.075 0.392 -12.527 1.00 51.94 177 ALA A O 1
ATOM 1347 N N . GLY A 1 178 ? 36.222 2.554 -13.108 1.00 50.88 178 GLY A N 1
ATOM 1348 C CA . GLY A 1 178 ? 36.433 2.293 -14.532 1.00 50.88 178 GLY A CA 1
ATOM 1349 C C . GLY A 1 178 ? 35.183 1.826 -15.293 1.00 50.88 178 GLY A C 1
ATOM 1350 O O . GLY A 1 178 ? 34.165 1.426 -14.728 1.00 50.88 178 GLY A O 1
ATOM 1351 N N . ASN A 1 179 ? 35.264 1.937 -16.617 1.00 54.53 179 ASN A N 1
ATOM 1352 C CA . ASN A 1 179 ? 34.195 1.779 -17.609 1.00 54.53 179 ASN A CA 1
ATOM 1353 C C . ASN A 1 179 ? 33.718 0.320 -17.826 1.00 54.53 179 ASN A C 1
ATOM 1355 O O . ASN A 1 179 ? 33.455 -0.101 -18.949 1.00 54.53 179 ASN A O 1
ATOM 1359 N N . THR A 1 180 ? 33.636 -0.504 -16.782 1.00 56.75 180 THR A N 1
ATOM 1360 C CA . THR A 1 180 ? 33.427 -1.954 -16.929 1.00 56.75 180 THR A CA 1
ATOM 1361 C C . THR A 1 180 ? 32.328 -2.465 -16.014 1.00 56.75 180 THR A C 1
ATOM 1363 O O . THR A 1 180 ? 32.547 -3.077 -14.976 1.00 56.75 180 THR A O 1
ATOM 1366 N N . ASN A 1 181 ? 31.086 -2.260 -16.440 1.00 63.31 181 ASN A N 1
ATOM 1367 C CA . ASN A 1 181 ? 30.009 -3.181 -16.088 1.00 63.31 181 ASN A CA 1
ATOM 1368 C C . ASN A 1 181 ? 29.045 -3.295 -17.266 1.00 63.31 181 ASN A C 1
ATOM 1370 O O . ASN A 1 181 ? 27.897 -2.843 -17.210 1.00 63.31 181 ASN A O 1
ATOM 1374 N N . ARG A 1 182 ? 29.544 -3.910 -18.347 1.00 77.81 182 ARG A N 1
ATOM 1375 C CA . ARG A 1 182 ? 28.698 -4.422 -19.425 1.00 77.81 182 ARG A CA 1
ATOM 1376 C C . ARG A 1 182 ? 27.703 -5.388 -18.789 1.00 77.81 182 ARG A C 1
ATOM 1378 O O . ARG A 1 182 ? 28.076 -6.432 -18.262 1.00 77.81 182 ARG A O 1
ATOM 1385 N N . THR A 1 183 ? 26.441 -4.980 -18.754 1.00 83.81 183 THR A N 1
ATOM 1386 C CA . THR A 1 183 ? 25.372 -5.808 -18.199 1.00 83.81 183 THR A CA 1
ATOM 1387 C C . THR A 1 183 ? 25.018 -6.865 -19.242 1.00 83.81 183 THR A C 1
ATOM 1389 O O . THR A 1 183 ? 24.959 -6.553 -20.428 1.00 83.81 183 THR A O 1
ATOM 1392 N N . SER A 1 184 ? 24.850 -8.117 -18.817 1.00 92.62 184 SER A N 1
ATOM 1393 C CA . SER A 1 184 ? 24.406 -9.194 -19.708 1.00 92.62 184 SER A CA 1
ATOM 1394 C C . SER A 1 184 ? 22.969 -8.965 -20.180 1.00 92.62 184 SER A C 1
ATOM 1396 O O . SER A 1 184 ? 22.217 -8.241 -19.526 1.00 92.62 184 SER A O 1
ATOM 1398 N N . ASP A 1 185 ? 22.548 -9.643 -21.246 1.00 91.88 185 ASP A N 1
ATOM 1399 C CA . ASP A 1 185 ? 21.188 -9.500 -21.791 1.00 91.88 185 ASP A CA 1
ATOM 1400 C C . ASP A 1 185 ? 20.122 -9.896 -20.763 1.00 91.88 185 ASP A C 1
ATOM 1402 O O . ASP A 1 185 ? 19.202 -9.129 -20.480 1.00 91.88 185 ASP A O 1
ATOM 1406 N N . TYR A 1 186 ? 20.335 -11.015 -20.057 1.00 94.19 186 TYR A N 1
ATOM 1407 C CA . TYR A 1 186 ? 19.518 -11.388 -18.896 1.00 94.19 186 TYR A CA 1
ATOM 1408 C C . TYR A 1 186 ? 19.518 -10.303 -17.810 1.00 94.19 186 TYR A C 1
ATOM 1410 O O . TYR A 1 186 ? 18.507 -10.049 -17.154 1.00 94.19 186 TYR A O 1
ATOM 1418 N N . GLY A 1 187 ? 20.662 -9.652 -17.594 1.00 93.31 187 GLY A N 1
ATOM 1419 C CA . GLY A 1 187 ? 20.778 -8.532 -16.674 1.00 93.31 187 GLY A CA 1
ATOM 1420 C C . GLY A 1 187 ? 19.898 -7.354 -17.092 1.00 93.31 187 GLY A C 1
ATOM 1421 O O . GLY A 1 187 ? 19.201 -6.815 -16.233 1.00 93.31 187 GLY A O 1
ATOM 1422 N N . ASN A 1 188 ? 19.882 -6.996 -18.376 1.00 92.94 188 ASN A N 1
ATOM 1423 C CA . ASN A 1 188 ? 19.058 -5.918 -18.930 1.00 92.94 188 ASN A CA 1
ATOM 1424 C C . ASN A 1 188 ? 17.564 -6.245 -18.801 1.00 92.94 188 ASN A C 1
ATOM 1426 O O . ASN A 1 188 ? 16.816 -5.470 -18.204 1.00 92.94 188 ASN A O 1
ATOM 1430 N N . GLN A 1 189 ? 17.165 -7.451 -19.210 1.00 95.31 189 GLN A N 1
ATOM 1431 C CA . GLN A 1 189 ? 15.809 -7.982 -19.037 1.00 95.31 189 GLN A CA 1
ATOM 1432 C C . GLN A 1 189 ? 15.350 -7.939 -17.570 1.00 95.31 189 GLN A C 1
ATOM 1434 O O . GLN A 1 189 ? 14.269 -7.447 -17.224 1.00 95.31 189 GLN A O 1
ATOM 1439 N N . LEU A 1 190 ? 16.209 -8.396 -16.653 1.00 95.56 190 LEU A N 1
ATOM 1440 C CA . LEU A 1 190 ? 15.928 -8.369 -15.223 1.00 95.56 190 LEU A CA 1
ATOM 1441 C C . LEU A 1 190 ? 15.801 -6.938 -14.689 1.00 95.56 190 LEU A C 1
ATOM 1443 O O . LEU A 1 190 ? 14.952 -6.705 -13.825 1.00 95.56 190 LEU A O 1
ATOM 1447 N N . ARG A 1 191 ? 16.633 -5.989 -15.137 1.00 93.94 191 ARG A N 1
ATOM 1448 C CA . ARG A 1 191 ? 16.542 -4.582 -14.709 1.00 93.94 191 ARG A CA 1
ATOM 1449 C C . ARG A 1 191 ? 15.222 -3.973 -15.140 1.00 93.94 191 ARG A C 1
ATOM 1451 O O . ARG A 1 191 ? 14.537 -3.408 -14.290 1.00 93.94 191 ARG A O 1
ATOM 1458 N N . GLU A 1 192 ? 14.810 -4.209 -16.377 1.00 94.56 192 GLU A N 1
ATOM 1459 C CA . GLU A 1 192 ? 13.581 -3.642 -16.918 1.00 94.56 192 GLU A CA 1
ATOM 1460 C C . GLU A 1 192 ? 12.337 -4.149 -16.177 1.00 94.56 192 GLU A C 1
ATOM 1462 O O . GLU A 1 192 ? 11.549 -3.360 -15.647 1.00 94.56 192 GLU A O 1
ATOM 1467 N N . LYS A 1 193 ? 12.240 -5.465 -15.939 1.00 96.12 193 LYS A N 1
ATOM 1468 C CA . LYS A 1 193 ? 11.186 -6.021 -15.072 1.00 96.12 193 LYS A CA 1
ATOM 1469 C C . LYS A 1 193 ? 11.202 -5.381 -13.681 1.00 96.12 193 LYS A C 1
ATOM 1471 O O . LYS A 1 193 ? 10.157 -5.076 -13.098 1.00 96.12 193 LYS A O 1
ATOM 1476 N N . GLN A 1 194 ? 12.386 -5.235 -13.083 1.00 95.88 194 GLN A N 1
ATOM 1477 C CA . GLN A 1 194 ? 12.512 -4.693 -11.730 1.00 95.88 194 GLN A CA 1
ATOM 1478 C C . GLN A 1 194 ? 12.140 -3.210 -11.675 1.00 95.88 194 GLN A C 1
ATOM 1480 O O . GLN A 1 194 ? 11.559 -2.804 -10.666 1.00 95.88 194 GLN A O 1
ATOM 1485 N N . LYS A 1 195 ? 12.430 -2.434 -12.725 1.00 94.88 195 LYS A N 1
ATOM 1486 C CA . LYS A 1 195 ? 12.008 -1.040 -12.895 1.00 94.88 195 LYS A CA 1
ATOM 1487 C C . LYS A 1 195 ? 10.484 -0.957 -12.813 1.00 94.88 195 LYS A C 1
ATOM 1489 O O . LYS A 1 195 ? 9.970 -0.388 -11.848 1.00 94.88 195 LYS A O 1
ATOM 1494 N N . VAL A 1 196 ? 9.769 -1.657 -13.697 1.00 95.00 196 VAL A N 1
ATOM 1495 C CA . VAL A 1 196 ? 8.293 -1.679 -13.731 1.00 95.00 196 VAL A CA 1
ATOM 1496 C C . VAL A 1 196 ? 7.708 -2.149 -12.402 1.00 95.00 196 VAL A C 1
ATOM 1498 O O . VAL A 1 196 ? 6.878 -1.474 -11.791 1.00 95.00 196 VAL A O 1
ATOM 1501 N N . LYS A 1 197 ? 8.199 -3.271 -11.865 1.00 95.19 197 LYS A N 1
ATOM 1502 C CA . LYS A 1 197 ? 7.725 -3.803 -10.582 1.00 95.19 197 LYS A CA 1
ATOM 1503 C C . LYS A 1 197 ? 7.854 -2.786 -9.439 1.00 95.19 197 LYS A C 1
ATOM 1505 O O . LYS A 1 197 ? 6.991 -2.733 -8.559 1.00 95.19 197 LYS A O 1
ATOM 1510 N N . ARG A 1 198 ? 8.931 -1.995 -9.421 1.00 95.31 198 ARG A N 1
ATOM 1511 C CA . ARG A 1 198 ? 9.178 -0.983 -8.384 1.00 95.31 198 ARG A CA 1
ATOM 1512 C C . ARG A 1 198 ? 8.320 0.257 -8.565 1.00 95.31 198 ARG A C 1
ATOM 1514 O O . ARG A 1 198 ? 7.841 0.737 -7.542 1.00 95.31 198 ARG A O 1
ATOM 1521 N N . VAL A 1 199 ? 8.097 0.715 -9.801 1.00 94.06 199 VAL A N 1
ATOM 1522 C CA . VAL A 1 199 ? 7.184 1.831 -10.114 1.00 94.06 199 VAL A CA 1
ATOM 1523 C C . VAL A 1 199 ? 5.807 1.555 -9.514 1.00 94.06 199 VAL A C 1
ATOM 1525 O O . VAL A 1 199 ? 5.335 2.315 -8.672 1.00 94.06 199 VAL A O 1
ATOM 1528 N N . TYR A 1 200 ? 5.211 0.405 -9.835 1.00 95.00 200 TYR A N 1
ATOM 1529 C CA . TYR A 1 200 ? 3.882 0.036 -9.329 1.00 95.00 200 TYR A CA 1
ATOM 1530 C C . TYR A 1 200 ? 3.892 -0.535 -7.900 1.00 95.00 200 TYR A C 1
ATOM 1532 O O . TYR A 1 200 ? 2.839 -0.775 -7.311 1.00 95.00 200 TYR A O 1
ATOM 1540 N N . GLY A 1 201 ? 5.068 -0.781 -7.313 1.00 94.12 201 GLY A N 1
ATOM 1541 C CA . GLY A 1 201 ? 5.199 -1.317 -5.955 1.00 94.12 201 GLY A CA 1
ATOM 1542 C C . GLY A 1 201 ? 4.630 -2.731 -5.773 1.00 94.12 201 GLY A C 1
ATOM 1543 O O . GLY A 1 201 ? 4.178 -3.074 -4.677 1.00 94.12 201 GLY A O 1
ATOM 1544 N N . VAL A 1 202 ? 4.645 -3.549 -6.828 1.00 94.62 202 VAL A N 1
ATOM 1545 C CA . VAL A 1 202 ? 4.084 -4.910 -6.853 1.00 94.62 202 VAL A CA 1
ATOM 1546 C C . VAL A 1 202 ? 5.137 -5.935 -6.403 1.00 94.62 202 VAL A C 1
ATOM 1548 O O . VAL A 1 202 ? 6.337 -5.741 -6.572 1.00 94.62 202 VAL A O 1
ATOM 1551 N N . LEU A 1 203 ? 4.721 -7.042 -5.780 1.00 93.44 203 LEU A N 1
ATOM 1552 C CA . LEU A 1 203 ? 5.634 -8.143 -5.440 1.00 93.44 203 LEU A CA 1
ATOM 1553 C C . LEU A 1 203 ? 5.789 -9.125 -6.601 1.00 93.44 203 LEU A C 1
ATOM 1555 O O . LEU A 1 203 ? 4.868 -9.297 -7.386 1.00 93.44 203 LEU A O 1
ATOM 1559 N N . GLU A 1 204 ? 6.907 -9.853 -6.644 1.00 93.75 204 GLU A N 1
ATOM 1560 C CA . GLU A 1 204 ? 7.234 -10.770 -7.749 1.00 93.75 204 GLU A CA 1
ATOM 1561 C C . GLU A 1 204 ? 6.116 -11.776 -8.049 1.00 93.75 204 GLU A C 1
ATOM 1563 O O . GLU A 1 204 ? 5.686 -11.906 -9.188 1.00 93.75 204 GLU A O 1
ATOM 1568 N N . ARG A 1 205 ? 5.576 -12.431 -7.013 1.00 93.62 205 ARG A N 1
ATOM 1569 C CA . ARG A 1 205 ? 4.487 -13.407 -7.175 1.00 93.62 205 ARG A CA 1
ATOM 1570 C C . ARG A 1 205 ? 3.234 -12.784 -7.792 1.00 93.62 205 ARG A C 1
ATOM 1572 O O . ARG A 1 205 ? 2.550 -13.436 -8.567 1.00 93.62 205 ARG A O 1
ATOM 1579 N N . GLN A 1 206 ? 2.914 -11.546 -7.421 1.00 94.00 206 GLN A N 1
ATOM 1580 C CA . GLN A 1 206 ? 1.760 -10.842 -7.974 1.00 94.00 206 GLN A CA 1
ATOM 1581 C C . GLN A 1 206 ? 2.048 -10.342 -9.393 1.00 94.00 206 GLN A C 1
ATOM 1583 O O . GLN A 1 206 ? 1.177 -10.438 -10.246 1.00 94.00 206 GLN A O 1
ATOM 1588 N N . PHE A 1 207 ? 3.266 -9.872 -9.660 1.00 96.25 207 PHE A N 1
ATOM 1589 C CA . PHE A 1 207 ? 3.687 -9.452 -10.993 1.00 96.25 207 PHE A CA 1
ATOM 1590 C C . PHE A 1 207 ? 3.630 -10.615 -11.988 1.00 96.25 207 PHE A C 1
ATOM 1592 O O . PHE A 1 207 ? 3.045 -10.474 -13.052 1.00 96.25 207 PHE A O 1
ATOM 1599 N N . ARG A 1 208 ? 4.134 -11.796 -11.606 1.00 95.81 208 ARG A N 1
ATOM 1600 C CA . ARG A 1 208 ? 4.058 -13.009 -12.434 1.00 95.81 208 ARG A CA 1
ATOM 1601 C C . ARG A 1 208 ? 2.615 -13.431 -12.734 1.00 95.81 208 ARG A C 1
ATOM 1603 O O . ARG A 1 208 ? 2.349 -13.942 -13.810 1.00 95.81 208 ARG A O 1
ATOM 1610 N N . ARG A 1 209 ? 1.676 -13.193 -11.808 1.00 96.38 209 ARG A N 1
ATOM 1611 C CA . ARG A 1 209 ? 0.241 -13.421 -12.056 1.00 96.38 209 ARG A CA 1
ATOM 1612 C C . ARG A 1 209 ? -0.334 -12.435 -13.067 1.00 96.38 209 ARG A C 1
ATOM 1614 O O . ARG A 1 209 ? -1.125 -12.854 -13.895 1.00 96.38 209 ARG A O 1
ATOM 1621 N N . TYR A 1 210 ? 0.058 -11.161 -13.010 1.00 96.88 210 TYR A N 1
ATOM 1622 C CA . TYR A 1 210 ? -0.349 -10.192 -14.031 1.00 96.88 210 TYR A CA 1
ATOM 1623 C C . TYR A 1 210 ? 0.227 -10.535 -15.399 1.00 96.88 210 TYR A C 1
ATOM 1625 O O . TYR A 1 210 ? -0.491 -10.424 -16.378 1.00 96.88 210 TYR A O 1
ATOM 1633 N N . PHE A 1 211 ? 1.475 -11.004 -15.457 1.00 96.81 211 PHE A N 1
ATOM 1634 C CA . PHE A 1 211 ? 2.071 -11.472 -16.704 1.00 96.81 211 PHE A CA 1
ATOM 1635 C C . PHE A 1 211 ? 1.302 -12.664 -17.289 1.00 96.81 211 PHE A C 1
ATOM 1637 O O . PHE A 1 211 ? 0.888 -12.605 -18.434 1.00 96.81 211 PHE A O 1
ATOM 1644 N N . ALA A 1 212 ? 1.027 -13.697 -16.486 1.00 96.56 212 ALA A N 1
ATOM 1645 C CA . ALA A 1 212 ? 0.240 -14.847 -16.941 1.00 96.56 212 ALA A CA 1
ATOM 1646 C C . ALA A 1 212 ? -1.189 -14.460 -17.373 1.00 96.56 212 ALA A C 1
ATOM 1648 O O . ALA A 1 212 ? -1.732 -15.030 -18.311 1.00 96.56 212 ALA A O 1
ATOM 1649 N N . GLU A 1 213 ? -1.806 -13.484 -16.700 1.00 95.81 213 GLU A N 1
ATOM 1650 C CA . GLU A 1 213 ? -3.111 -12.954 -17.105 1.00 95.81 213 GLU A CA 1
ATOM 1651 C C . GLU A 1 213 ? -3.035 -12.143 -18.405 1.00 95.81 213 GLU A C 1
ATOM 1653 O O . GLU A 1 213 ? -3.962 -12.213 -19.204 1.00 95.81 213 GLU A O 1
ATOM 1658 N N . ALA A 1 214 ? -1.957 -11.385 -18.616 1.00 96.06 214 ALA A N 1
ATOM 1659 C CA . ALA A 1 214 ? -1.722 -10.641 -19.848 1.00 96.06 214 ALA A CA 1
ATOM 1660 C C . ALA A 1 214 ? -1.497 -11.582 -21.036 1.00 96.06 214 ALA A C 1
ATOM 1662 O O . ALA A 1 214 ? -2.107 -11.382 -22.076 1.00 96.06 214 ALA A O 1
ATOM 1663 N N . ASP A 1 215 ? -0.697 -12.630 -20.841 1.00 96.00 215 ASP A N 1
ATOM 1664 C CA . ASP A 1 215 ? -0.374 -13.646 -21.850 1.00 96.00 215 ASP A CA 1
ATOM 1665 C C . ASP A 1 215 ? -1.600 -14.472 -22.267 1.00 96.00 215 ASP A C 1
ATOM 1667 O O . ASP A 1 215 ? -1.773 -14.842 -23.422 1.00 96.00 215 ASP A O 1
ATOM 1671 N N . ARG A 1 216 ? -2.527 -14.698 -21.328 1.00 96.00 216 ARG A N 1
ATOM 1672 C CA . ARG A 1 216 ? -3.805 -15.364 -21.609 1.00 96.00 216 ARG A CA 1
ATOM 1673 C C . ARG A 1 216 ? -4.745 -14.522 -22.481 1.00 96.00 216 ARG A C 1
ATOM 1675 O O . ARG A 1 216 ? -5.660 -15.066 -23.102 1.00 96.00 216 ARG A O 1
ATOM 1682 N N . ARG A 1 217 ? -4.616 -13.194 -22.460 1.00 94.62 217 ARG A N 1
ATOM 1683 C CA . ARG A 1 217 ? -5.514 -12.289 -23.191 1.00 94.62 217 ARG A CA 1
ATOM 1684 C C . ARG A 1 217 ? -5.065 -12.159 -24.642 1.00 94.62 217 ARG A C 1
ATOM 1686 O O . ARG A 1 217 ? -3.891 -12.258 -24.960 1.00 94.62 217 ARG A O 1
ATOM 1693 N N . LYS A 1 218 ? -6.024 -11.901 -25.531 1.00 92.50 218 LYS A N 1
ATOM 1694 C CA . LYS A 1 218 ? -5.735 -11.636 -26.944 1.00 92.50 218 LYS A CA 1
ATOM 1695 C C . LYS A 1 218 ? -5.077 -10.260 -27.088 1.00 92.50 218 LYS A C 1
ATOM 1697 O O . LYS A 1 218 ? -5.578 -9.296 -26.512 1.00 92.50 218 LYS A O 1
ATOM 1702 N N . GLY A 1 219 ? -4.012 -10.176 -27.882 1.00 92.44 219 GLY A N 1
ATOM 1703 C CA . GLY A 1 219 ? -3.281 -8.937 -28.167 1.00 92.44 219 GLY A CA 1
ATOM 1704 C C . GLY A 1 219 ? -1.803 -9.021 -27.783 1.00 92.44 219 GLY A C 1
ATOM 1705 O O . GLY A 1 219 ? -1.280 -10.104 -27.533 1.00 92.44 219 GLY A O 1
ATOM 1706 N N . ASN A 1 220 ? -1.126 -7.872 -27.746 1.00 94.19 220 ASN A N 1
ATOM 1707 C CA . ASN A 1 220 ? 0.272 -7.786 -27.333 1.00 94.19 220 ASN A CA 1
ATOM 1708 C C . ASN A 1 220 ? 0.398 -7.957 -25.806 1.00 94.19 220 ASN A C 1
ATOM 1710 O O . ASN A 1 220 ? -0.106 -7.140 -25.029 1.00 94.19 220 ASN A O 1
ATOM 1714 N N . THR A 1 221 ? 1.109 -9.001 -25.369 1.00 95.19 221 THR A N 1
ATOM 1715 C CA . THR A 1 221 ? 1.311 -9.338 -23.950 1.00 95.19 221 THR A CA 1
ATOM 1716 C C . THR A 1 221 ? 1.954 -8.199 -23.151 1.00 95.19 221 THR A C 1
ATOM 1718 O O . THR A 1 221 ? 1.585 -7.967 -21.997 1.00 95.19 221 THR A O 1
ATOM 1721 N N . GLY A 1 222 ? 2.902 -7.465 -23.745 1.00 93.25 222 GLY A N 1
ATOM 1722 C CA . GLY A 1 222 ? 3.597 -6.356 -23.087 1.00 93.25 222 GLY A CA 1
ATOM 1723 C C . GLY A 1 222 ? 2.667 -5.178 -22.789 1.00 93.25 222 GLY A C 1
ATOM 1724 O O . GLY A 1 222 ? 2.636 -4.672 -21.665 1.00 93.25 222 GLY A O 1
ATOM 1725 N N . GLU A 1 223 ? 1.845 -4.798 -23.764 1.00 92.94 223 GLU A N 1
ATOM 1726 C CA . GLU A 1 223 ? 0.854 -3.725 -23.617 1.00 92.94 223 GLU A CA 1
ATOM 1727 C C . GLU A 1 223 ? -0.235 -4.109 -22.612 1.00 92.94 223 GLU A C 1
ATOM 1729 O O . GLU A 1 223 ? -0.546 -3.346 -21.694 1.00 92.94 223 GLU A O 1
ATOM 1734 N N . MET A 1 224 ? -0.750 -5.336 -22.714 1.00 94.75 224 MET A N 1
ATOM 1735 C CA . MET A 1 224 ? -1.778 -5.851 -21.813 1.00 94.75 224 MET A CA 1
ATOM 1736 C C . MET A 1 224 ? -1.287 -5.923 -20.358 1.00 94.75 224 MET A C 1
ATOM 1738 O O . MET A 1 224 ? -2.032 -5.624 -19.420 1.00 94.75 224 MET A O 1
ATOM 1742 N N . LEU A 1 225 ? -0.012 -6.266 -20.141 1.00 95.25 225 LEU A N 1
ATOM 1743 C CA . LEU A 1 225 ? 0.612 -6.225 -18.818 1.00 95.25 225 LEU A CA 1
ATOM 1744 C C . LEU A 1 225 ? 0.584 -4.809 -18.232 1.00 95.25 225 LEU A C 1
ATOM 1746 O O . LEU A 1 225 ? 0.250 -4.638 -17.057 1.00 95.25 225 LEU A O 1
ATOM 1750 N N . LEU A 1 226 ? 0.941 -3.799 -19.027 1.00 94.81 226 LEU A N 1
ATOM 1751 C CA . LEU A 1 226 ? 0.946 -2.408 -18.580 1.00 94.81 226 LEU A CA 1
ATOM 1752 C C . LEU A 1 226 ? -0.476 -1.898 -18.310 1.00 94.81 226 LEU A C 1
ATOM 1754 O O . LEU A 1 226 ? -0.699 -1.280 -17.269 1.00 94.81 226 LEU A O 1
ATOM 1758 N N . GLN A 1 227 ? -1.450 -2.254 -19.149 1.00 94.56 227 GLN A N 1
ATOM 1759 C CA . GLN A 1 227 ? -2.869 -1.957 -18.919 1.00 94.56 227 GLN A CA 1
ATOM 1760 C C . GLN A 1 227 ? -3.379 -2.533 -17.593 1.00 94.56 227 GLN A C 1
ATOM 1762 O O . GLN A 1 227 ? -4.027 -1.831 -16.812 1.00 94.56 227 GLN A O 1
ATOM 1767 N N . LEU A 1 228 ? -3.045 -3.791 -17.284 1.00 95.38 228 LEU A N 1
ATOM 1768 C CA . LEU A 1 228 ? -3.407 -4.443 -16.018 1.00 95.38 228 LEU A CA 1
ATOM 1769 C C . LEU A 1 228 ? -2.763 -3.781 -14.792 1.00 95.38 228 LEU A C 1
ATOM 1771 O O . LEU A 1 228 ? -3.330 -3.811 -13.693 1.00 95.38 228 LEU A O 1
ATOM 1775 N N . LEU A 1 229 ? -1.561 -3.224 -14.953 1.00 95.56 229 LEU A N 1
ATOM 1776 C CA . LEU A 1 229 ? -0.854 -2.509 -13.892 1.00 95.56 229 LEU A CA 1
ATOM 1777 C C . LEU A 1 229 ? -1.414 -1.098 -13.685 1.00 95.56 229 LEU A C 1
ATOM 1779 O O . LEU A 1 229 ? -1.574 -0.689 -12.530 1.00 95.56 229 LEU A O 1
ATOM 1783 N N . GLU A 1 230 ? -1.757 -0.384 -14.759 1.00 95.06 230 GLU A N 1
ATOM 1784 C CA . GLU A 1 230 ? -2.366 0.946 -14.674 1.00 95.06 230 GLU A CA 1
ATOM 1785 C C . GLU A 1 230 ? -3.808 0.891 -14.133 1.00 95.06 230 GLU A C 1
ATOM 1787 O O . GLU A 1 230 ? -4.190 1.750 -13.339 1.00 95.06 230 GLU A O 1
ATOM 1792 N N . SER A 1 231 ? -4.558 -0.177 -14.432 1.00 95.62 231 SER A N 1
ATOM 1793 C CA . SER A 1 231 ? -5.955 -0.382 -13.991 1.00 95.62 231 SER A CA 1
ATOM 1794 C C . SER A 1 231 ? -6.108 -0.803 -12.519 1.00 95.62 231 SER A C 1
ATOM 1796 O O . SER A 1 231 ? -7.211 -1.061 -12.035 1.00 95.62 231 SER A O 1
ATOM 1798 N N . ARG A 1 232 ? -5.012 -0.887 -11.756 1.00 96.94 232 ARG A N 1
ATOM 1799 C CA . ARG A 1 232 ? -5.073 -1.167 -10.314 1.00 96.94 232 ARG A CA 1
ATOM 1800 C C . ARG A 1 232 ? -5.646 0.025 -9.552 1.00 96.94 232 ARG A C 1
ATOM 1802 O O . ARG A 1 232 ? -5.175 1.142 -9.732 1.00 96.94 232 ARG A O 1
ATOM 1809 N N . LEU A 1 233 ? -6.520 -0.222 -8.578 1.00 97.31 233 LEU A N 1
ATOM 1810 C CA . LEU A 1 233 ? -7.122 0.836 -7.759 1.00 97.31 233 LEU A CA 1
ATOM 1811 C C . LEU A 1 233 ? -6.095 1.770 -7.099 1.00 97.31 233 LEU A C 1
ATOM 1813 O O . LEU A 1 233 ? -6.268 2.983 -7.125 1.00 97.31 233 LEU A O 1
ATOM 1817 N N . ASP A 1 234 ? -5.010 1.242 -6.518 1.00 96.62 234 ASP A N 1
ATOM 1818 C CA . ASP A 1 234 ? -3.980 2.105 -5.919 1.00 96.62 234 ASP A CA 1
ATOM 1819 C C . ASP A 1 234 ? -3.242 2.978 -6.939 1.00 96.62 234 ASP A C 1
ATOM 1821 O O . ASP A 1 234 ? -2.818 4.084 -6.603 1.00 96.62 234 ASP A O 1
ATOM 1825 N N . ASN A 1 235 ? -3.106 2.498 -8.173 1.00 96.38 235 ASN A N 1
ATOM 1826 C CA . ASN A 1 235 ? -2.508 3.258 -9.254 1.00 96.38 235 ASN A CA 1
ATOM 1827 C C . ASN A 1 235 ? -3.480 4.303 -9.820 1.00 96.38 235 ASN A C 1
ATOM 1829 O O . ASN A 1 235 ? -3.087 5.456 -9.956 1.00 96.38 235 ASN A O 1
ATOM 1833 N N . VAL A 1 236 ? -4.745 3.947 -10.053 1.00 96.81 236 VAL A N 1
ATOM 1834 C CA . VAL A 1 236 ? -5.778 4.890 -10.510 1.00 96.81 236 VAL A CA 1
ATOM 1835 C C . VAL A 1 236 ? -5.951 6.036 -9.509 1.00 96.81 236 VAL A C 1
ATOM 1837 O O . VAL A 1 236 ? -5.929 7.194 -9.901 1.00 96.81 236 VAL A O 1
ATOM 1840 N N . VAL A 1 237 ? -5.986 5.747 -8.203 1.00 97.25 237 VAL A N 1
ATOM 1841 C CA . VAL A 1 237 ? -6.045 6.775 -7.141 1.00 97.25 237 VAL A CA 1
ATOM 1842 C C . VAL A 1 237 ? -4.825 7.708 -7.165 1.00 97.25 237 VAL A C 1
ATOM 1844 O O . VAL A 1 237 ? -4.951 8.895 -6.876 1.00 97.25 237 VAL A O 1
ATOM 1847 N N . TYR A 1 238 ? -3.641 7.193 -7.512 1.00 96.44 238 TYR A N 1
ATOM 1848 C CA . TYR A 1 238 ? -2.441 8.014 -7.706 1.00 96.44 238 TYR A CA 1
ATOM 1849 C C . TYR A 1 238 ? -2.530 8.869 -8.980 1.00 96.44 238 TYR A C 1
ATOM 1851 O O . TYR A 1 238 ? -2.197 10.048 -8.939 1.00 96.44 238 TYR A O 1
ATOM 1859 N N . ARG A 1 239 ? -3.012 8.303 -10.091 1.00 94.94 239 ARG A N 1
ATOM 1860 C CA . ARG A 1 239 ? -3.180 9.003 -11.377 1.00 94.94 239 ARG A CA 1
ATOM 1861 C C . ARG A 1 239 ? -4.278 10.072 -11.328 1.00 94.94 239 ARG A C 1
ATOM 1863 O O . ARG A 1 239 ? -4.145 11.088 -11.994 1.00 94.94 239 ARG A O 1
ATOM 1870 N N . MET A 1 240 ? -5.291 9.882 -10.480 1.00 94.94 240 MET A N 1
ATOM 1871 C CA . MET A 1 240 ? -6.308 10.882 -10.126 1.00 94.94 240 MET A CA 1
ATOM 1872 C C . MET A 1 240 ? -5.786 11.991 -9.197 1.00 94.94 240 MET A C 1
ATOM 1874 O O . MET A 1 240 ? -6.517 12.924 -8.889 1.00 94.94 240 MET A O 1
ATOM 1878 N N . GLY A 1 241 ? -4.549 11.894 -8.698 1.00 94.75 241 GLY A N 1
ATOM 1879 C CA . GLY A 1 241 ? -3.946 12.923 -7.849 1.00 94.75 241 GLY A CA 1
ATOM 1880 C C . GLY A 1 241 ? -4.354 12.888 -6.374 1.00 94.75 241 GLY A C 1
ATOM 1881 O O . GLY A 1 241 ? -3.869 13.698 -5.592 1.00 94.75 241 GLY A O 1
ATOM 1882 N N . PHE A 1 242 ? -5.175 11.930 -5.931 1.00 95.62 242 PHE A N 1
ATOM 1883 C CA . PHE A 1 242 ? -5.604 11.852 -4.525 1.00 95.62 242 PHE A CA 1
ATOM 1884 C C . PHE A 1 242 ? -4.475 11.471 -3.553 1.00 95.62 242 PHE A C 1
ATOM 1886 O O . PHE A 1 242 ? -4.617 11.634 -2.341 1.00 95.62 242 PHE A O 1
ATOM 1893 N N . GLY A 1 243 ? -3.353 10.952 -4.059 1.00 95.31 243 GLY A N 1
ATOM 1894 C CA . GLY A 1 243 ? -2.141 10.706 -3.280 1.00 95.31 243 GLY A CA 1
ATOM 1895 C C . GLY A 1 243 ? -0.896 11.146 -4.042 1.00 95.31 243 GLY A C 1
ATOM 1896 O O . GLY A 1 243 ? -0.773 10.889 -5.234 1.00 95.31 243 GLY A O 1
ATOM 1897 N N . SER A 1 244 ? 0.074 11.739 -3.343 1.00 94.38 244 SER A N 1
ATOM 1898 C CA . SER A 1 244 ? 1.288 12.288 -3.967 1.00 94.38 244 SER A CA 1
ATOM 1899 C C . SER A 1 244 ? 2.245 11.214 -4.499 1.00 94.38 244 SER A C 1
ATOM 1901 O O . SER A 1 244 ? 3.119 11.482 -5.321 1.00 94.38 244 SER A O 1
ATOM 1903 N N . THR A 1 245 ? 2.116 9.983 -3.998 1.00 95.62 245 THR A N 1
ATOM 1904 C CA . THR A 1 245 ? 2.867 8.806 -4.447 1.00 95.62 245 THR A CA 1
ATOM 1905 C C . THR A 1 245 ? 1.961 7.580 -4.450 1.00 95.62 245 THR A C 1
ATOM 1907 O O . THR A 1 245 ? 1.029 7.480 -3.650 1.00 95.62 245 THR A O 1
ATOM 1910 N N . ARG A 1 246 ? 2.296 6.563 -5.251 1.00 95.75 246 ARG A N 1
ATOM 1911 C CA . ARG A 1 246 ? 1.578 5.271 -5.256 1.00 95.75 246 ARG A CA 1
ATOM 1912 C C . ARG A 1 246 ? 1.530 4.593 -3.879 1.00 95.75 246 ARG A C 1
ATOM 1914 O O . ARG A 1 246 ? 0.569 3.905 -3.545 1.00 95.75 246 ARG A O 1
ATOM 1921 N N . ALA A 1 247 ? 2.553 4.794 -3.043 1.00 95.56 247 ALA A N 1
ATOM 1922 C CA . ALA A 1 247 ? 2.579 4.253 -1.683 1.00 95.56 247 ALA A CA 1
ATOM 1923 C C . ALA A 1 247 ? 1.557 4.934 -0.756 1.00 95.56 247 ALA A C 1
ATOM 1925 O O . ALA A 1 247 ? 0.957 4.261 0.085 1.00 95.56 247 ALA A O 1
ATOM 1926 N N . GLU A 1 248 ? 1.358 6.242 -0.920 1.00 95.81 248 GLU A N 1
ATOM 1927 C CA . GLU A 1 248 ? 0.335 7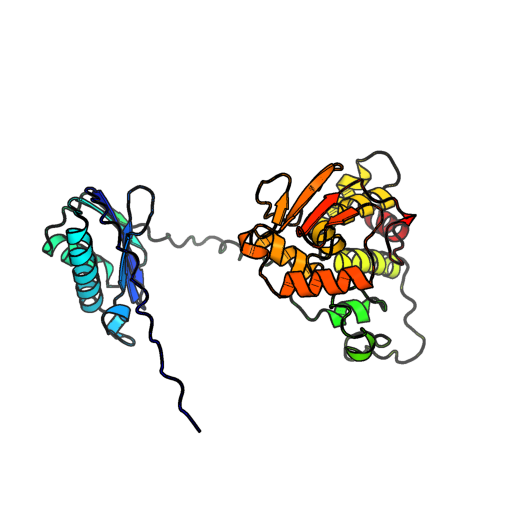.012 -0.214 1.00 95.81 248 GLU A CA 1
ATOM 1928 C C . GLU A 1 248 ? -1.070 6.671 -0.720 1.00 95.81 248 GLU A C 1
ATOM 1930 O O . GLU A 1 248 ? -1.949 6.372 0.088 1.00 95.81 248 GLU A O 1
ATOM 1935 N N . ALA A 1 249 ? -1.260 6.595 -2.040 1.00 96.75 249 ALA A N 1
ATOM 1936 C CA . ALA A 1 249 ? -2.517 6.160 -2.649 1.00 96.75 249 ALA A CA 1
ATOM 1937 C C . ALA A 1 249 ? -2.941 4.768 -2.144 1.00 96.75 249 ALA A C 1
ATOM 1939 O O . ALA A 1 249 ? -4.070 4.559 -1.699 1.00 96.75 249 ALA A O 1
ATOM 1940 N N . ARG A 1 250 ? -1.996 3.824 -2.062 1.00 96.19 250 ARG A N 1
ATOM 1941 C CA . ARG A 1 250 ? -2.234 2.507 -1.454 1.00 96.19 250 ARG A CA 1
ATOM 1942 C C . ARG A 1 250 ? -2.659 2.592 0.014 1.00 96.19 250 ARG A C 1
ATOM 1944 O O . ARG A 1 250 ? -3.457 1.769 0.467 1.00 96.19 250 ARG A O 1
ATOM 1951 N N . GLN A 1 251 ? -2.108 3.536 0.775 1.00 95.81 251 GLN A N 1
ATOM 1952 C CA . GLN A 1 251 ? -2.492 3.739 2.170 1.00 95.81 251 GLN A CA 1
ATOM 1953 C C . GLN A 1 251 ? -3.924 4.274 2.277 1.00 95.81 251 GLN A C 1
ATOM 1955 O O . GLN A 1 251 ? -4.666 3.790 3.126 1.00 95.81 251 GLN A O 1
ATOM 1960 N N . LEU A 1 252 ? -4.325 5.212 1.411 1.00 96.56 252 LEU A N 1
ATOM 1961 C CA . LEU A 1 252 ? -5.703 5.713 1.333 1.00 96.56 252 LEU A CA 1
ATOM 1962 C C . LEU A 1 252 ? -6.698 4.580 1.069 1.00 96.56 252 LEU A C 1
ATOM 1964 O O . LEU A 1 252 ? -7.670 4.427 1.811 1.00 96.56 252 LEU A O 1
ATOM 1968 N N . VAL A 1 253 ? -6.406 3.734 0.078 1.00 96.94 253 VAL A N 1
ATOM 1969 C CA . VAL A 1 253 ? -7.222 2.553 -0.231 1.00 96.94 253 VAL A CA 1
ATOM 1970 C C . VAL A 1 253 ? -7.296 1.623 0.983 1.00 96.94 253 VAL A C 1
ATOM 1972 O O . VAL A 1 253 ? -8.376 1.350 1.497 1.00 96.94 253 VAL A O 1
ATOM 1975 N N . SER A 1 254 ? -6.152 1.199 1.529 1.00 95.56 254 SER A N 1
ATOM 1976 C CA . SER A 1 254 ? -6.115 0.260 2.661 1.00 95.56 254 SER A CA 1
ATOM 1977 C C . SER A 1 254 ? -6.784 0.793 3.934 1.00 95.56 254 SER A C 1
ATOM 1979 O O . SER A 1 254 ? -7.185 -0.009 4.776 1.00 95.56 254 SER A O 1
ATOM 1981 N N . HIS A 1 255 ? -6.863 2.113 4.111 1.00 95.38 255 HIS A N 1
ATOM 1982 C CA . HIS A 1 255 ? -7.506 2.764 5.257 1.00 95.38 255 HIS A CA 1
ATOM 1983 C C . HIS A 1 255 ? -8.996 3.066 5.008 1.00 95.38 255 HIS A C 1
ATOM 1985 O O . HIS A 1 255 ? -9.622 3.783 5.793 1.00 95.38 255 HIS A O 1
ATOM 1991 N N . CYS A 1 256 ? -9.584 2.500 3.948 1.00 95.50 256 CYS A N 1
ATOM 1992 C CA . CYS A 1 256 ? -11.000 2.646 3.612 1.00 95.50 256 CYS A CA 1
ATOM 1993 C C . CYS A 1 256 ? -11.412 4.115 3.382 1.00 95.50 256 CYS A C 1
ATOM 1995 O O . CYS A 1 256 ? -12.503 4.535 3.800 1.00 95.50 256 CYS A O 1
ATOM 1997 N N . SER A 1 257 ? -10.517 4.899 2.770 1.00 96.12 257 SER A N 1
ATOM 1998 C CA . SER A 1 257 ? -10.747 6.303 2.398 1.00 96.12 257 SER A CA 1
ATOM 1999 C C . SER A 1 257 ? -11.259 6.478 0.967 1.00 96.12 257 SER A C 1
ATOM 2001 O O . SER A 1 257 ? -11.681 7.578 0.632 1.00 96.12 257 SER A O 1
ATOM 2003 N N . ILE A 1 258 ? -11.248 5.422 0.152 1.00 97.69 258 ILE A N 1
ATOM 2004 C CA . ILE A 1 258 ? -11.673 5.442 -1.252 1.00 97.69 258 ILE A CA 1
ATOM 2005 C C . ILE A 1 258 ? -12.976 4.656 -1.414 1.00 97.69 258 ILE A C 1
ATOM 2007 O O . ILE A 1 258 ? -13.167 3.613 -0.775 1.00 97.69 258 ILE A O 1
ATOM 2011 N N . VAL A 1 259 ? -13.866 5.169 -2.259 1.00 97.00 259 VAL A N 1
ATOM 2012 C CA . VAL A 1 259 ? -15.095 4.501 -2.691 1.00 97.00 259 VAL A CA 1
ATOM 2013 C C . VAL A 1 259 ? -15.095 4.328 -4.208 1.00 97.00 259 VAL A C 1
ATOM 2015 O O . VAL A 1 259 ? -14.555 5.172 -4.918 1.00 97.00 259 VAL A O 1
ATOM 2018 N N . ILE A 1 260 ? -15.687 3.237 -4.687 1.00 96.94 260 ILE A N 1
ATOM 2019 C CA . ILE A 1 260 ? -15.957 2.974 -6.103 1.00 96.94 260 ILE A CA 1
ATOM 2020 C C . ILE A 1 260 ? -17.458 2.765 -6.241 1.00 96.94 260 ILE A C 1
ATOM 2022 O O . ILE A 1 260 ? -18.014 1.929 -5.525 1.00 96.94 260 ILE A O 1
ATOM 2026 N N . ASN A 1 261 ? -18.113 3.527 -7.116 1.00 95.06 261 ASN A N 1
ATOM 2027 C CA . ASN A 1 261 ? -19.559 3.456 -7.354 1.00 95.06 261 ASN A CA 1
ATOM 2028 C C . ASN A 1 261 ? -20.369 3.490 -6.035 1.00 95.06 261 ASN A C 1
ATOM 2030 O O . ASN A 1 261 ? -21.301 2.718 -5.835 1.00 95.06 261 ASN A O 1
ATOM 2034 N N . GLY A 1 262 ? -19.946 4.325 -5.075 1.00 92.44 262 GLY A N 1
ATOM 2035 C CA . GLY A 1 262 ? -20.570 4.462 -3.749 1.00 92.44 262 GLY A CA 1
ATOM 2036 C C . GLY A 1 262 ? -20.152 3.428 -2.689 1.00 92.44 262 GLY A C 1
ATOM 2037 O O . GLY A 1 262 ? -20.367 3.654 -1.496 1.00 92.44 262 GLY A O 1
ATOM 2038 N N . HIS A 1 263 ? -19.485 2.334 -3.065 1.00 94.81 263 HIS A N 1
ATOM 2039 C CA . HIS A 1 263 ? -19.051 1.285 -2.138 1.00 94.81 263 HIS A CA 1
ATOM 2040 C C . HIS A 1 263 ? -17.595 1.460 -1.694 1.00 94.81 263 HIS A C 1
ATOM 2042 O O . HIS A 1 263 ? -16.718 1.817 -2.475 1.00 94.81 263 HIS A O 1
ATOM 2048 N N . VAL A 1 264 ? -17.299 1.179 -0.422 1.00 95.62 264 VAL A N 1
ATOM 2049 C CA . VAL A 1 264 ? -15.934 1.292 0.122 1.00 95.62 264 VAL A CA 1
ATOM 2050 C C . VAL A 1 264 ? -15.034 0.200 -0.455 1.00 95.62 264 VAL A C 1
ATOM 2052 O O . VAL A 1 264 ? -15.259 -0.983 -0.210 1.00 95.62 264 VAL A O 1
ATOM 2055 N N . ALA A 1 265 ? -13.960 0.603 -1.134 1.00 93.94 265 ALA A N 1
ATOM 2056 C CA . ALA A 1 265 ? -12.973 -0.306 -1.704 1.00 93.94 265 ALA A CA 1
ATOM 2057 C C . ALA A 1 265 ? -11.649 -0.206 -0.934 1.00 93.94 265 ALA A C 1
ATOM 2059 O O . ALA A 1 265 ? -10.990 0.833 -0.928 1.00 93.94 265 ALA A O 1
ATOM 2060 N N . ASN A 1 266 ? -11.246 -1.297 -0.274 1.00 95.06 266 ASN A N 1
ATOM 2061 C CA . ASN A 1 266 ? -10.030 -1.343 0.547 1.00 95.06 266 ASN A CA 1
ATOM 2062 C C . ASN A 1 266 ? -8.924 -2.256 -0.003 1.00 95.06 266 ASN A C 1
ATOM 2064 O O . ASN A 1 266 ? -7.897 -2.439 0.655 1.00 95.06 266 ASN A O 1
ATOM 2068 N N . ILE A 1 267 ? -9.113 -2.817 -1.201 1.00 95.56 267 ILE A N 1
ATOM 2069 C CA . ILE A 1 267 ? -8.178 -3.740 -1.851 1.00 95.56 267 ILE A CA 1
ATOM 2070 C C . ILE A 1 267 ? -7.361 -2.974 -2.906 1.00 95.56 267 ILE A C 1
ATOM 2072 O O . ILE A 1 267 ? -7.882 -2.667 -3.973 1.00 95.56 267 ILE A O 1
ATOM 2076 N N . PRO A 1 268 ? -6.057 -2.716 -2.685 1.00 95.75 268 PRO A N 1
ATOM 2077 C CA . PRO A 1 268 ? -5.226 -1.968 -3.638 1.00 95.75 268 PRO A CA 1
ATOM 2078 C C . PRO A 1 268 ? -5.044 -2.632 -5.005 1.00 95.75 268 PRO A C 1
ATOM 2080 O O . PRO A 1 268 ? -4.654 -1.987 -5.967 1.00 95.75 268 PRO A O 1
ATOM 2083 N N . SER A 1 269 ? -5.207 -3.950 -5.085 1.00 95.56 269 SER A N 1
ATOM 2084 C CA . SER A 1 269 ? -5.080 -4.720 -6.326 1.00 95.56 269 SER A CA 1
ATOM 2085 C C . SER A 1 269 ? -6.405 -4.942 -7.049 1.00 95.56 269 SER A C 1
ATOM 2087 O O . SER A 1 269 ? -6.436 -5.747 -7.974 1.00 95.56 269 SER A O 1
ATOM 2089 N N . LEU A 1 270 ? -7.485 -4.300 -6.601 1.00 96.00 270 LEU A N 1
ATOM 2090 C CA . LEU A 1 270 ? -8.756 -4.329 -7.308 1.00 96.00 270 LEU A CA 1
ATOM 2091 C C . LEU A 1 270 ? -8.561 -3.743 -8.712 1.00 96.00 270 LEU A C 1
ATOM 2093 O O . LEU A 1 270 ? -7.869 -2.736 -8.858 1.00 96.00 270 LEU A O 1
ATOM 2097 N N . GLN A 1 271 ? -9.124 -4.411 -9.715 1.00 96.12 271 GLN A N 1
ATOM 2098 C CA . GLN A 1 271 ? -9.086 -3.974 -11.108 1.00 96.12 271 GLN A CA 1
ATOM 2099 C C . GLN A 1 271 ? -10.273 -3.049 -11.362 1.00 96.12 271 GLN A C 1
ATOM 2101 O O . GLN A 1 271 ? -11.416 -3.464 -11.173 1.00 96.12 271 GLN A O 1
ATOM 2106 N N . VAL A 1 272 ? -9.974 -1.808 -11.729 1.00 96.50 272 VAL A N 1
ATOM 2107 C CA . VAL A 1 272 ? -10.956 -0.777 -12.071 1.00 96.50 272 VAL A CA 1
ATOM 2108 C C . VAL A 1 272 ? -11.410 -0.998 -13.510 1.00 96.50 272 VAL A C 1
ATOM 2110 O O . VAL A 1 272 ? -10.591 -1.305 -14.378 1.00 96.50 272 VAL A O 1
ATOM 2113 N N . LYS A 1 273 ? -12.713 -0.883 -13.759 1.00 95.12 273 LYS A N 1
ATOM 2114 C CA . LYS A 1 273 ? -13.300 -1.019 -15.093 1.00 95.12 273 LYS A CA 1
ATOM 2115 C C . LYS A 1 273 ? -13.606 0.350 -15.685 1.00 95.12 273 LYS A C 1
ATOM 2117 O O . LYS A 1 273 ? -13.837 1.315 -14.961 1.00 95.12 273 LYS A O 1
ATOM 2122 N N . ALA A 1 274 ? -13.626 0.412 -17.014 1.00 95.56 274 ALA A N 1
ATOM 2123 C CA . ALA A 1 274 ? -14.119 1.569 -17.754 1.00 95.56 274 ALA A CA 1
ATOM 2124 C C . ALA A 1 274 ? -15.518 1.972 -17.253 1.00 95.56 274 ALA A C 1
ATOM 2126 O O . ALA A 1 274 ? -16.385 1.115 -17.087 1.00 95.56 274 ALA A O 1
ATOM 2127 N N . GLY A 1 275 ? -15.711 3.261 -16.992 1.00 95.50 275 GLY A N 1
ATOM 2128 C CA . GLY A 1 275 ? -16.939 3.837 -16.446 1.00 95.50 275 GLY A CA 1
ATOM 2129 C C . GLY A 1 275 ? -17.034 3.856 -14.917 1.00 95.50 275 GLY A C 1
ATOM 2130 O O . GLY A 1 275 ? -17.953 4.483 -14.396 1.00 95.50 275 GLY A O 1
ATOM 2131 N N . ASP A 1 276 ? -16.109 3.228 -14.182 1.00 97.12 276 ASP A N 1
ATOM 2132 C CA . ASP A 1 276 ? -16.143 3.268 -12.717 1.00 97.12 276 ASP A CA 1
ATOM 2133 C C . ASP A 1 276 ? -15.891 4.691 -12.189 1.00 97.12 276 ASP A C 1
ATOM 2135 O O . ASP A 1 276 ? -14.934 5.370 -12.585 1.00 97.12 276 ASP A O 1
ATOM 2139 N N . LEU A 1 277 ? -16.727 5.110 -11.234 1.00 97.06 277 LEU A N 1
ATOM 2140 C CA . LEU A 1 277 ? -16.594 6.362 -10.493 1.00 97.06 277 LEU A CA 1
ATOM 2141 C C . LEU A 1 277 ? -15.832 6.109 -9.190 1.00 97.06 277 LEU A C 1
ATOM 2143 O O . LEU A 1 277 ? -16.317 5.416 -8.293 1.00 97.06 277 LEU A O 1
ATOM 2147 N N . ILE A 1 278 ? -14.651 6.704 -9.058 1.00 97.69 278 ILE A N 1
ATOM 2148 C CA . ILE A 1 278 ? -13.795 6.621 -7.876 1.00 97.69 278 ILE A CA 1
ATOM 2149 C C . ILE A 1 278 ? -13.838 7.954 -7.136 1.00 97.69 278 ILE A C 1
ATOM 2151 O O . ILE A 1 278 ? -13.500 8.992 -7.695 1.00 97.69 278 ILE A O 1
ATOM 2155 N N . ALA A 1 279 ? -14.204 7.933 -5.858 1.00 97.44 279 ALA A N 1
ATOM 2156 C CA . ALA A 1 279 ? -14.276 9.142 -5.042 1.00 97.44 279 ALA A CA 1
ATOM 2157 C C . ALA A 1 279 ? -13.602 8.976 -3.679 1.00 97.44 279 ALA A C 1
ATOM 2159 O O . ALA A 1 279 ? -13.423 7.869 -3.153 1.00 97.44 279 ALA A O 1
ATOM 2160 N N . VAL A 1 280 ? -13.235 10.105 -3.076 1.00 97.06 280 VAL A N 1
ATOM 2161 C CA . VAL A 1 280 ? -12.775 10.160 -1.688 1.00 97.06 280 VAL A CA 1
ATOM 2162 C C . VAL A 1 280 ? -13.989 10.151 -0.764 1.00 97.06 280 VAL A C 1
ATOM 2164 O O . VAL A 1 280 ? -14.900 10.967 -0.876 1.00 97.06 280 VAL A O 1
ATOM 2167 N N . ARG A 1 281 ? -13.997 9.232 0.201 1.00 95.75 281 ARG A N 1
ATOM 2168 C CA . ARG A 1 281 ? -15.074 9.119 1.191 1.00 95.75 281 ARG A CA 1
ATOM 2169 C C . ARG A 1 281 ? -15.204 10.413 2.001 1.00 95.75 281 ARG A C 1
ATOM 2171 O O . ARG A 1 281 ? -14.192 10.933 2.458 1.00 95.75 281 ARG A O 1
ATOM 2178 N N . GLU A 1 282 ? -16.430 10.837 2.312 1.00 93.00 282 GLU A N 1
ATOM 2179 C CA . GLU A 1 282 ? -16.727 12.088 3.046 1.00 93.00 282 GLU A CA 1
ATOM 2180 C C . GLU A 1 282 ? -15.838 12.331 4.275 1.00 93.00 282 GLU A C 1
ATOM 2182 O O . GLU A 1 282 ? -15.177 13.359 4.393 1.00 93.00 282 GLU A O 1
ATOM 2187 N N . LYS A 1 283 ? -15.705 11.325 5.150 1.00 93.50 283 LYS A N 1
ATOM 2188 C CA . LYS A 1 283 ? -14.872 11.411 6.366 1.00 93.50 283 LYS A CA 1
ATOM 2189 C C . LYS A 1 283 ? -13.378 11.669 6.110 1.00 93.50 283 LYS A C 1
ATOM 2191 O O . LYS A 1 283 ? -12.638 11.954 7.045 1.00 93.50 283 LYS A O 1
ATOM 2196 N N . ALA A 1 284 ? -12.906 11.439 4.887 1.00 94.44 284 ALA A N 1
ATOM 2197 C CA . ALA A 1 284 ? -11.512 11.577 4.488 1.00 94.44 284 ALA A CA 1
ATOM 2198 C C . ALA A 1 284 ? -11.255 12.833 3.641 1.00 94.44 284 ALA A C 1
ATOM 2200 O O . ALA A 1 284 ? -10.093 13.199 3.503 1.00 94.44 284 ALA A O 1
ATOM 2201 N N . LYS A 1 285 ? -12.292 13.523 3.138 1.00 93.38 285 LYS A N 1
ATOM 2202 C CA . LYS A 1 285 ? -12.147 14.720 2.285 1.00 93.38 285 LYS A CA 1
ATOM 2203 C C . LYS A 1 285 ? -11.406 15.875 2.970 1.00 93.38 285 LYS A C 1
ATOM 2205 O O . LYS A 1 285 ? -10.681 16.616 2.319 1.00 93.38 285 LYS A O 1
ATOM 2210 N N . GLN A 1 286 ? -11.526 15.990 4.294 1.00 93.31 286 GLN A N 1
ATOM 2211 C CA . GLN A 1 286 ? -10.842 17.023 5.088 1.00 93.31 286 GLN A CA 1
ATOM 2212 C C . GLN A 1 286 ? -9.353 16.727 5.353 1.00 93.31 286 GLN A C 1
ATOM 2214 O O . GLN A 1 286 ? -8.682 17.500 6.032 1.00 93.31 286 GLN A O 1
ATOM 2219 N N . GLN A 1 287 ? -8.810 15.601 4.878 1.00 94.12 287 GLN A N 1
ATOM 2220 C CA . GLN A 1 287 ? -7.404 15.275 5.112 1.00 94.12 287 GLN A CA 1
ATOM 2221 C C . GLN A 1 287 ? -6.489 16.193 4.293 1.00 94.12 287 GLN A C 1
ATOM 2223 O O . GLN A 1 287 ? -6.483 16.129 3.065 1.00 94.12 287 GLN A O 1
ATOM 2228 N N . THR A 1 288 ? -5.636 16.956 4.982 1.00 95.06 288 THR A N 1
ATOM 2229 C CA . THR A 1 288 ? -4.665 17.886 4.374 1.00 95.06 288 THR A CA 1
ATOM 2230 C C . THR A 1 288 ? -3.789 17.219 3.317 1.00 95.06 288 THR A C 1
ATOM 2232 O O . THR A 1 288 ? -3.573 17.776 2.249 1.00 95.06 288 THR A O 1
ATOM 2235 N N . ARG A 1 289 ? -3.363 15.972 3.550 1.00 95.00 289 ARG A N 1
ATOM 2236 C CA . ARG A 1 289 ? -2.558 15.209 2.582 1.00 95.00 289 ARG A CA 1
ATOM 2237 C C . ARG A 1 289 ? -3.225 15.031 1.211 1.00 95.00 289 ARG A C 1
ATOM 2239 O O . ARG A 1 289 ? -2.521 15.005 0.211 1.00 95.00 289 ARG A O 1
ATOM 2246 N N . ILE A 1 290 ? -4.557 14.902 1.161 1.00 95.25 290 ILE A N 1
ATOM 2247 C CA . ILE A 1 290 ? -5.302 14.723 -0.096 1.00 95.25 290 ILE A CA 1
ATOM 2248 C C . ILE A 1 290 ? -5.394 16.067 -0.814 1.00 95.25 290 ILE A C 1
ATOM 2250 O O . ILE A 1 290 ? -5.127 16.134 -2.005 1.00 95.25 290 ILE A O 1
ATOM 2254 N N . GLN A 1 291 ? -5.691 17.140 -0.080 1.00 93.44 291 GLN A N 1
ATOM 2255 C CA . GLN A 1 291 ? -5.745 18.500 -0.625 1.00 93.44 291 GLN A CA 1
ATOM 2256 C C . GLN A 1 291 ? -4.390 18.920 -1.214 1.00 93.44 291 GLN A C 1
ATOM 2258 O O . GLN A 1 291 ? -4.320 19.393 -2.345 1.00 93.44 291 GLN A O 1
ATOM 2263 N N . GLU A 1 292 ? -3.299 18.668 -0.485 1.00 93.44 292 GLU A N 1
ATOM 2264 C CA . GLU A 1 292 ? -1.940 18.926 -0.967 1.00 93.44 292 GLU A CA 1
ATOM 2265 C C . GLU A 1 292 ? -1.572 18.049 -2.175 1.00 93.44 292 GLU A C 1
ATOM 2267 O O . GLU A 1 292 ? -0.849 18.500 -3.061 1.00 93.44 292 GLU A O 1
ATOM 2272 N N . ALA A 1 293 ? -2.027 16.792 -2.218 1.00 95.12 293 ALA A N 1
ATOM 2273 C CA . ALA A 1 293 ? -1.757 15.893 -3.338 1.00 95.12 293 ALA A CA 1
ATOM 2274 C C . ALA A 1 293 ? -2.496 16.321 -4.612 1.00 95.12 293 ALA A C 1
ATOM 2276 O O . ALA A 1 293 ? -1.875 16.350 -5.673 1.00 95.12 293 ALA A O 1
ATOM 2277 N N . VAL A 1 294 ? -3.767 16.713 -4.491 1.00 94.69 294 VAL A N 1
ATOM 2278 C CA . VAL A 1 294 ? -4.564 17.219 -5.614 1.00 94.69 294 VAL A CA 1
ATOM 2279 C C . VAL A 1 294 ? -3.947 18.503 -6.151 1.00 94.69 294 VAL A C 1
ATOM 2281 O O . VAL A 1 294 ? -3.671 18.562 -7.339 1.00 94.69 294 VAL A O 1
ATOM 2284 N N . GLY A 1 295 ? -3.586 19.460 -5.288 1.00 92.75 295 GLY A N 1
ATOM 2285 C CA . GLY A 1 295 ? -2.923 20.692 -5.732 1.00 92.75 295 GLY A CA 1
ATOM 2286 C C . GLY A 1 295 ? -1.601 20.454 -6.477 1.00 92.75 295 GLY A C 1
ATOM 2287 O O . GLY A 1 295 ? -1.299 21.157 -7.438 1.00 92.75 295 GLY A O 1
ATOM 2288 N N . LEU A 1 296 ? -0.823 19.435 -6.085 1.00 91.69 296 LEU A N 1
ATOM 2289 C CA . LEU A 1 296 ? 0.378 19.024 -6.826 1.00 91.69 296 LEU A CA 1
ATOM 2290 C C . LEU A 1 296 ? 0.045 18.347 -8.159 1.00 91.69 296 LEU A C 1
ATOM 2292 O O . LEU A 1 296 ? 0.782 18.515 -9.127 1.00 91.69 296 LEU A O 1
ATOM 2296 N N . ALA A 1 297 ? -1.028 17.561 -8.214 1.00 92.06 297 ALA A N 1
ATOM 2297 C CA . ALA A 1 297 ? -1.456 16.891 -9.433 1.00 92.06 297 ALA A CA 1
ATOM 2298 C C . ALA A 1 297 ? -1.998 17.887 -10.466 1.00 92.06 297 ALA A C 1
ATOM 2300 O O . ALA A 1 297 ? -1.641 17.772 -11.634 1.00 92.06 297 ALA A O 1
ATOM 2301 N N . SER A 1 298 ? -2.744 18.913 -10.044 1.00 91.75 298 SER A N 1
ATOM 2302 C CA . SER A 1 298 ? -3.251 19.970 -10.931 1.00 91.75 298 SER A CA 1
ATOM 2303 C C . SER A 1 298 ? -2.120 20.740 -11.627 1.00 91.75 298 SER A C 1
ATOM 2305 O O . SER A 1 298 ? -2.277 21.165 -12.765 1.00 91.75 298 SER A O 1
ATOM 2307 N N . GLN A 1 299 ? -0.952 20.872 -10.983 1.00 90.25 299 GLN A N 1
ATOM 2308 C CA . GLN A 1 299 ? 0.241 21.480 -11.594 1.00 90.25 299 GLN A CA 1
ATOM 2309 C C . GLN A 1 299 ? 0.899 20.589 -12.657 1.00 90.25 299 GLN A C 1
ATOM 2311 O O . GLN A 1 299 ? 1.495 21.100 -13.600 1.00 90.25 299 GLN A O 1
ATOM 2316 N N . ILE A 1 300 ? 0.836 19.265 -12.488 1.00 87.50 300 ILE A N 1
ATOM 2317 C CA . ILE A 1 300 ? 1.429 18.290 -13.418 1.00 87.50 300 ILE A CA 1
ATOM 2318 C C . ILE A 1 300 ? 0.476 18.006 -14.589 1.00 87.50 300 ILE A C 1
ATOM 2320 O O . ILE A 1 300 ? 0.929 17.730 -15.698 1.00 87.50 300 ILE A O 1
ATOM 2324 N N . GLY A 1 301 ? -0.831 18.074 -14.338 1.00 89.19 301 GLY A N 1
ATOM 2325 C CA . GLY A 1 301 ? -1.880 17.645 -15.253 1.00 89.19 301 GLY A CA 1
ATOM 2326 C C . GLY A 1 301 ? -2.298 16.188 -15.030 1.00 89.19 301 GLY A C 1
ATOM 2327 O O . GLY A 1 301 ? -1.555 15.364 -14.485 1.00 89.19 301 GLY A O 1
ATOM 2328 N N . PHE A 1 302 ? -3.519 15.869 -15.461 1.00 90.81 302 PHE A N 1
ATOM 2329 C CA . PHE A 1 302 ? -4.099 14.529 -15.360 1.00 90.81 302 PHE A CA 1
ATOM 2330 C C . PHE A 1 302 ? -3.981 13.768 -16.694 1.00 90.81 302 PHE A C 1
ATOM 2332 O O . PHE A 1 302 ? -4.077 14.387 -17.755 1.00 90.81 302 PHE A O 1
ATOM 2339 N N . PRO A 1 303 ? -3.804 12.432 -16.678 1.00 91.75 303 PRO A N 1
ATOM 2340 C CA . PRO A 1 303 ? -3.811 11.628 -17.901 1.00 91.75 303 PRO A CA 1
ATOM 2341 C C . PRO A 1 303 ? -5.169 11.657 -18.622 1.00 91.75 303 PRO A C 1
ATOM 2343 O O . PRO A 1 303 ? -6.210 11.666 -17.970 1.00 91.75 303 PRO A O 1
ATOM 2346 N N . ALA A 1 304 ? -5.168 11.571 -19.957 1.00 91.88 304 ALA A N 1
ATOM 2347 C CA . ALA A 1 304 ? -6.376 11.690 -20.789 1.00 91.88 304 ALA A CA 1
ATOM 2348 C C . ALA A 1 304 ? -7.467 10.633 -20.498 1.00 91.88 304 ALA A C 1
ATOM 2350 O O . ALA A 1 304 ? -8.670 10.916 -20.601 1.00 91.88 304 ALA A O 1
ATOM 2351 N N . TRP A 1 305 ? -7.047 9.433 -20.085 1.00 93.38 305 TRP A N 1
ATOM 2352 C CA . TRP A 1 305 ? -7.903 8.290 -19.757 1.00 93.38 305 TRP A CA 1
ATOM 2353 C C . TRP A 1 305 ? -8.606 8.401 -18.388 1.00 93.38 305 TRP A C 1
ATOM 2355 O O . TRP A 1 305 ? -9.420 7.542 -18.034 1.00 93.38 305 TRP A O 1
ATOM 2365 N N . VAL A 1 306 ? -8.359 9.476 -17.630 1.00 93.94 306 VAL A N 1
ATOM 2366 C CA . VAL A 1 306 ? -9.046 9.799 -16.372 1.00 93.94 306 VAL A CA 1
ATOM 2367 C C . VAL A 1 306 ? -9.698 11.176 -16.470 1.00 93.94 306 VAL A C 1
ATOM 2369 O O . VAL A 1 306 ? -9.100 12.123 -16.968 1.00 93.94 306 VAL A O 1
ATOM 2372 N N . THR A 1 307 ? -10.910 11.319 -15.938 1.00 95.12 307 THR A N 1
ATOM 2373 C CA . THR A 1 307 ? -11.495 12.637 -15.640 1.00 95.12 307 THR A CA 1
ATOM 2374 C C . THR A 1 307 ? -11.572 12.815 -14.135 1.00 95.12 307 THR A C 1
ATOM 2376 O O . THR A 1 307 ? -12.068 11.923 -13.456 1.00 95.12 307 THR A O 1
ATOM 2379 N N . VAL A 1 308 ? -11.104 13.951 -13.616 1.00 95.75 308 VAL A N 1
ATOM 2380 C CA . VAL A 1 308 ? -11.104 14.267 -12.180 1.00 95.75 308 VAL A CA 1
ATOM 2381 C C . VAL A 1 308 ? -11.835 15.585 -11.947 1.00 95.75 308 VAL A C 1
ATOM 2383 O O . VAL A 1 308 ? -11.556 16.573 -12.620 1.00 95.75 308 VAL A O 1
ATOM 2386 N N . ASP A 1 309 ? -12.748 15.600 -10.980 1.00 95.12 309 ASP A N 1
ATOM 2387 C CA . ASP A 1 309 ? -13.304 16.810 -10.378 1.00 95.12 309 ASP A CA 1
ATOM 2388 C C . ASP A 1 309 ? -12.557 17.088 -9.065 1.00 95.12 309 ASP A C 1
ATOM 2390 O O . ASP A 1 309 ? -12.742 16.414 -8.044 1.00 95.12 309 ASP A O 1
ATOM 2394 N N . GLU A 1 310 ? -11.688 18.098 -9.100 1.00 93.38 310 GLU A N 1
ATOM 2395 C CA . GLU A 1 310 ? -10.836 18.492 -7.974 1.00 93.38 310 GLU A CA 1
ATOM 2396 C C . GLU A 1 310 ? -11.636 18.982 -6.761 1.00 93.38 310 GLU A C 1
ATOM 2398 O O . GLU A 1 310 ? -11.223 18.768 -5.620 1.00 93.38 310 GLU A O 1
ATOM 2403 N N . LYS A 1 311 ? -12.791 19.625 -6.982 1.00 91.75 311 LYS A N 1
ATOM 2404 C CA . LYS A 1 311 ? -13.599 20.211 -5.903 1.00 91.75 311 LYS A CA 1
ATOM 2405 C C . LYS A 1 311 ? -14.384 19.137 -5.168 1.00 91.75 311 LYS A C 1
ATOM 2407 O O . LYS A 1 311 ? -14.460 19.151 -3.939 1.00 91.75 311 LYS A O 1
ATOM 2412 N N . LYS A 1 312 ? -14.970 18.200 -5.913 1.00 93.12 312 LYS A N 1
ATOM 2413 C CA . LYS A 1 312 ? -15.742 17.094 -5.333 1.00 93.12 312 LYS A CA 1
ATOM 2414 C C . LYS A 1 312 ? -14.870 15.936 -4.849 1.00 93.12 312 LYS A C 1
ATOM 2416 O O . LYS A 1 312 ? -15.340 15.143 -4.027 1.00 93.12 312 LYS A O 1
ATOM 2421 N N . LEU A 1 313 ? -13.607 15.880 -5.286 1.00 95.44 313 LEU A N 1
ATOM 2422 C CA . LEU A 1 313 ? -12.676 14.773 -5.047 1.00 95.44 313 LEU A CA 1
ATOM 2423 C C . LEU A 1 313 ? -13.239 13.443 -5.568 1.00 95.44 313 LEU A C 1
ATOM 2425 O O . LEU A 1 313 ? -13.217 12.418 -4.878 1.00 95.44 313 LEU A O 1
ATOM 2429 N N . GLU A 1 314 ? -13.765 13.487 -6.788 1.00 95.88 314 GLU A N 1
ATOM 2430 C CA . GLU A 1 314 ? -14.291 12.341 -7.527 1.00 95.88 314 GLU A CA 1
ATOM 2431 C C . GLU A 1 314 ? -13.683 12.295 -8.926 1.00 95.88 314 GLU A C 1
ATOM 2433 O O . GLU A 1 314 ? -13.274 13.314 -9.474 1.00 95.88 314 GLU A O 1
ATOM 2438 N N . GLY A 1 315 ? -13.582 11.108 -9.505 1.00 96.12 315 GLY A N 1
ATOM 2439 C CA . GLY A 1 315 ? -13.059 10.936 -10.846 1.00 96.12 315 GLY A CA 1
ATOM 2440 C C . GLY A 1 315 ? -13.605 9.687 -11.512 1.00 96.12 315 GLY A C 1
ATOM 2441 O O . GLY A 1 315 ? -13.910 8.697 -10.853 1.00 96.12 315 GLY A O 1
ATOM 2442 N N . THR A 1 316 ? -13.724 9.737 -12.832 1.00 97.06 316 THR A N 1
ATOM 2443 C CA . THR A 1 316 ? -14.201 8.621 -13.652 1.00 97.06 316 THR A CA 1
ATOM 2444 C C . THR A 1 316 ? -13.034 8.027 -14.425 1.00 97.06 316 THR A C 1
ATOM 2446 O O . THR A 1 316 ? -12.263 8.752 -15.063 1.00 97.06 316 THR A O 1
ATOM 2449 N N . PHE A 1 317 ? -12.900 6.706 -14.370 1.00 96.75 317 PHE A N 1
ATOM 2450 C CA . PHE A 1 317 ? -11.951 5.969 -15.197 1.00 96.75 317 PHE A CA 1
ATOM 2451 C C . PHE A 1 317 ? -12.587 5.716 -16.568 1.00 96.75 317 PHE A C 1
ATOM 2453 O O . PHE A 1 317 ? -13.507 4.911 -16.673 1.00 96.75 317 PHE A O 1
ATOM 2460 N N . LYS A 1 318 ? -12.149 6.424 -17.617 1.00 95.31 318 LYS A N 1
ATOM 2461 C CA . LYS A 1 318 ? -12.807 6.356 -18.934 1.00 95.31 318 LYS A CA 1
ATOM 2462 C C . LYS A 1 318 ? -12.555 5.020 -19.614 1.00 95.31 318 LYS A C 1
ATOM 2464 O O . LYS A 1 318 ? -13.493 4.336 -20.001 1.00 95.31 318 LYS A O 1
ATOM 2469 N N . GLN A 1 319 ? -11.283 4.663 -19.743 1.00 93.81 319 GLN A N 1
ATOM 2470 C CA . GLN A 1 319 ? -10.833 3.465 -20.438 1.00 93.81 319 GLN A CA 1
ATOM 2471 C C . GLN A 1 319 ? -9.457 3.031 -19.935 1.00 93.81 319 GLN A C 1
ATOM 2473 O O . GLN A 1 319 ? -8.755 3.798 -19.275 1.00 93.81 319 GLN A O 1
ATOM 2478 N N . ALA A 1 320 ? -9.078 1.791 -20.249 1.00 91.50 320 ALA A N 1
ATOM 2479 C CA . ALA A 1 320 ? -7.711 1.341 -20.034 1.00 91.50 320 ALA A CA 1
ATOM 2480 C C . ALA A 1 320 ? -6.762 2.117 -20.966 1.00 91.50 320 ALA A C 1
ATOM 2482 O O . ALA A 1 320 ? -7.106 2.297 -22.133 1.00 91.50 320 ALA A O 1
ATOM 2483 N N . PRO A 1 321 ? -5.598 2.571 -20.472 1.00 92.75 321 PRO A N 1
ATOM 2484 C CA . PRO A 1 321 ? -4.690 3.378 -21.272 1.00 92.75 321 PRO A CA 1
ATOM 2485 C C . PRO A 1 321 ? -4.092 2.590 -22.434 1.00 92.75 321 PRO A C 1
ATOM 2487 O O . PRO A 1 321 ? -3.734 1.415 -22.300 1.00 92.75 321 PRO A O 1
ATOM 2490 N N . GLU A 1 322 ? -3.921 3.267 -23.560 1.00 90.38 322 GLU A N 1
ATOM 2491 C CA . GLU A 1 322 ? -3.098 2.768 -24.657 1.00 90.38 322 GLU A CA 1
ATOM 2492 C C . GLU A 1 322 ? -1.605 2.926 -24.337 1.00 90.38 322 GLU A C 1
ATOM 2494 O O . GLU A 1 322 ? -1.203 3.652 -23.424 1.00 90.38 322 GLU A O 1
ATOM 2499 N N . ARG A 1 323 ? -0.741 2.226 -25.080 1.00 88.00 323 ARG A N 1
ATOM 2500 C CA . ARG A 1 323 ? 0.700 2.192 -24.792 1.00 88.00 323 ARG A CA 1
ATOM 2501 C C . ARG A 1 323 ? 1.369 3.571 -24.857 1.00 88.00 323 ARG A C 1
ATOM 2503 O O . ARG A 1 323 ? 2.261 3.849 -24.052 1.00 88.00 323 ARG A O 1
ATOM 2510 N N . ASN A 1 324 ? 0.942 4.405 -25.799 1.00 88.19 324 ASN A N 1
ATOM 2511 C CA . ASN A 1 324 ? 1.373 5.792 -26.009 1.00 88.19 324 ASN A CA 1
ATOM 2512 C C . ASN A 1 324 ? 0.981 6.731 -24.849 1.00 88.19 324 ASN A C 1
ATOM 2514 O O . ASN A 1 324 ? 1.699 7.689 -24.575 1.00 88.19 324 ASN A O 1
ATOM 2518 N N . GLU A 1 325 ? -0.108 6.448 -24.132 1.00 86.62 325 GLU A N 1
ATOM 2519 C CA . GLU A 1 325 ? -0.586 7.256 -23.000 1.00 86.62 325 GLU A CA 1
ATOM 2520 C C . GLU A 1 325 ? 0.137 6.938 -21.678 1.00 86.62 325 GLU A C 1
ATOM 2522 O O . GLU A 1 325 ? 0.041 7.685 -20.695 1.00 86.62 325 GLU A O 1
ATOM 2527 N N . ILE A 1 326 ? 0.862 5.817 -21.615 1.00 84.69 326 ILE A N 1
ATOM 2528 C CA . ILE A 1 326 ? 1.591 5.398 -20.417 1.00 84.69 326 ILE A CA 1
ATOM 2529 C C . ILE A 1 326 ? 2.945 6.105 -20.381 1.00 84.69 326 ILE A C 1
ATOM 2531 O O . ILE A 1 326 ? 3.912 5.703 -21.026 1.00 84.69 326 ILE A O 1
ATOM 2535 N N . ALA A 1 327 ? 3.022 7.151 -19.559 1.00 67.31 327 ALA A N 1
ATOM 2536 C CA . ALA A 1 327 ? 4.259 7.884 -19.323 1.00 67.31 327 ALA A CA 1
ATOM 2537 C C . ALA A 1 327 ? 5.340 6.996 -18.673 1.00 67.31 327 ALA A C 1
ATOM 2539 O O . ALA A 1 327 ? 5.154 6.491 -17.558 1.00 67.31 327 ALA A O 1
ATOM 2540 N N . GLY A 1 328 ? 6.487 6.868 -19.344 1.00 68.62 328 GLY A N 1
ATOM 2541 C CA . GLY A 1 328 ? 7.696 6.230 -18.824 1.00 68.62 328 GLY A CA 1
ATOM 2542 C C . GLY A 1 328 ? 8.530 5.547 -19.909 1.00 68.62 328 GLY A C 1
ATOM 2543 O O . GLY A 1 328 ? 7.989 4.883 -20.788 1.00 68.62 328 GLY A O 1
ATOM 2544 N N . ASP A 1 329 ? 9.853 5.669 -19.796 1.00 80.00 329 ASP A N 1
ATOM 2545 C CA . ASP A 1 329 ? 10.822 4.907 -20.592 1.00 80.00 329 ASP A CA 1
ATOM 2546 C C . ASP A 1 329 ? 10.914 3.464 -20.060 1.00 80.00 329 ASP A C 1
ATOM 2548 O O . ASP A 1 329 ? 11.793 3.089 -19.266 1.00 80.00 329 ASP A O 1
ATOM 2552 N N . ILE A 1 330 ? 9.874 2.699 -20.387 1.00 89.44 330 ILE A N 1
ATOM 2553 C CA . ILE A 1 330 ? 9.729 1.282 -20.070 1.00 89.44 330 ILE A CA 1
ATOM 2554 C C . ILE A 1 330 ? 9.846 0.506 -21.372 1.00 89.44 330 ILE A C 1
ATOM 2556 O O . ILE A 1 330 ? 9.135 0.809 -22.322 1.00 89.44 330 ILE A O 1
ATOM 2560 N N . ASN A 1 331 ? 10.697 -0.515 -21.388 1.00 91.81 331 ASN A N 1
ATOM 2561 C CA . ASN A 1 331 ? 10.781 -1.441 -22.510 1.00 91.81 331 ASN A CA 1
ATOM 2562 C C . ASN A 1 331 ? 10.118 -2.779 -22.145 1.00 91.81 331 ASN A C 1
ATOM 2564 O O . ASN A 1 331 ? 10.713 -3.655 -21.515 1.00 91.81 331 ASN A O 1
ATOM 2568 N N . GLU A 1 332 ? 8.847 -2.928 -22.502 1.00 91.12 332 GLU A N 1
ATOM 2569 C CA . GLU A 1 332 ? 8.051 -4.110 -22.183 1.00 91.12 332 GLU A CA 1
ATOM 2570 C C . GLU A 1 332 ? 8.514 -5.388 -22.895 1.00 91.12 332 GLU A C 1
ATOM 2572 O O . GLU A 1 332 ? 8.329 -6.469 -22.328 1.00 91.12 332 GLU A O 1
ATOM 2577 N N . SER A 1 333 ? 9.160 -5.302 -24.066 1.00 93.31 333 SER A N 1
ATOM 2578 C CA . SER A 1 333 ? 9.603 -6.496 -24.805 1.00 93.31 333 SER A CA 1
ATOM 2579 C C . SER A 1 333 ? 10.628 -7.298 -24.001 1.00 93.31 333 SER A C 1
ATOM 2581 O O . SER A 1 333 ? 10.482 -8.509 -23.840 1.00 93.31 333 SER A O 1
ATOM 2583 N N . LEU A 1 334 ? 11.566 -6.610 -23.344 1.00 94.94 334 LEU A N 1
ATOM 2584 C CA . LEU A 1 334 ? 12.556 -7.213 -22.446 1.00 94.94 334 LEU A CA 1
ATOM 2585 C C . LEU A 1 334 ? 11.923 -7.957 -21.258 1.00 94.94 334 LEU A C 1
ATOM 2587 O O . LEU A 1 334 ? 12.511 -8.887 -20.702 1.00 94.94 334 LEU A O 1
ATOM 2591 N N . ILE A 1 335 ? 10.730 -7.542 -20.829 1.00 94.81 335 ILE A N 1
ATOM 2592 C CA . ILE A 1 335 ? 9.994 -8.203 -19.745 1.00 94.81 335 ILE A CA 1
ATOM 2593 C C . ILE A 1 335 ? 9.330 -9.476 -20.266 1.00 94.81 335 ILE A C 1
ATOM 2595 O O . ILE A 1 335 ? 9.351 -10.489 -19.566 1.00 94.81 335 ILE A O 1
ATOM 2599 N N . VAL A 1 336 ? 8.765 -9.428 -21.475 1.00 95.56 336 VAL A N 1
ATOM 2600 C CA . VAL A 1 336 ? 8.173 -10.593 -22.145 1.00 95.56 336 VAL A CA 1
ATOM 2601 C C . VAL A 1 336 ? 9.239 -11.656 -22.400 1.00 95.56 336 VAL A C 1
ATOM 2603 O O . VAL A 1 336 ? 9.045 -12.804 -22.001 1.00 95.56 336 VAL A O 1
ATOM 2606 N N . GLU A 1 337 ? 10.397 -11.275 -22.941 1.00 95.38 337 GLU A N 1
ATOM 2607 C CA . GLU A 1 337 ? 11.535 -12.181 -23.154 1.00 95.38 337 GLU A CA 1
ATOM 2608 C C . GLU A 1 337 ? 11.973 -12.877 -21.859 1.00 95.38 337 GLU A C 1
ATOM 2610 O O . GLU A 1 337 ? 12.209 -14.083 -21.841 1.00 95.38 337 GLU A O 1
ATOM 2615 N N . LEU A 1 338 ? 12.031 -12.138 -20.744 1.00 94.88 338 LEU A N 1
ATOM 2616 C CA . LEU A 1 338 ? 12.451 -12.688 -19.454 1.00 94.88 338 LEU A CA 1
ATOM 2617 C C . LEU A 1 338 ? 11.528 -13.798 -18.940 1.00 94.88 338 LEU A C 1
ATOM 2619 O O . LEU A 1 338 ? 11.993 -14.714 -18.262 1.00 94.88 338 LEU A O 1
ATOM 2623 N N . TYR A 1 339 ? 10.220 -13.663 -19.164 1.00 93.75 339 TYR A N 1
ATOM 2624 C CA . TYR A 1 339 ? 9.221 -14.623 -18.691 1.00 93.75 339 TYR A CA 1
ATOM 2625 C C . TYR A 1 339 ? 8.925 -15.742 -19.690 1.00 93.75 339 TYR A C 1
ATOM 2627 O O . TYR A 1 339 ? 8.369 -16.754 -19.271 1.00 93.75 339 TYR A O 1
ATOM 2635 N N . SER A 1 340 ? 9.306 -15.565 -20.956 1.00 89.62 340 SER A N 1
ATOM 2636 C CA . SER A 1 340 ? 9.178 -16.575 -22.017 1.00 89.62 340 SER A CA 1
ATOM 2637 C C . SER A 1 340 ? 10.351 -17.562 -22.050 1.00 89.62 340 SER A C 1
ATOM 2639 O O . SER A 1 340 ? 10.373 -18.460 -22.886 1.00 89.62 340 SER A O 1
ATOM 2641 N N . ARG A 1 341 ? 11.338 -17.366 -21.171 1.00 87.44 341 ARG A N 1
ATOM 2642 C CA . ARG A 1 341 ? 12.549 -18.179 -21.072 1.00 87.44 341 ARG A CA 1
ATOM 2643 C C . ARG A 1 341 ? 12.361 -19.466 -20.276 1.00 87.44 341 ARG A C 1
ATOM 2645 O O . ARG A 1 341 ? 11.589 -19.445 -19.287 1.00 87.44 341 ARG A O 1
#

Sequence (341 aa):
MAKASNNSATQRARKKVKRNIAEGVVHVHASFNNTIISFTDRQGNAFVWATAGGQGFKGSRKSTPYAAQIAAESAGRTALEYGLKTVEVRIKGPGPGRESAVRALHGLGIKVTEISDVTPIPHNGCRPPKRRLARYIGPKAKLSRREGTDLFLKSTRRSLADKCKLDTKPGQHGRPAGNTNRTSDYGNQLREKQKVKRVYGVLERQFRRYFAEADRRKGNTGEMLLQLLESRLDNVVYRMGFGSTRAEARQLVSHCSIVINGHVANIPSLQVKAGDLIAVREKAKQQTRIQEAVGLASQIGFPAWVTVDEKKLEGTFKQAPERNEIAGDINESLIVELYSR

InterPro domains:
  IPR001912 Small ribosomal subunit protein uS4, N-terminal [PF00163] (135-230)
  IPR001912 Small ribosomal subunit protein uS4, N-terminal [SM01390] (135-230)
  IPR001971 Small ribosomal subunit protein uS11 [MF_01310] (3-134)
  IPR001971 Small ribosomal subunit protein uS11 [PF00411] (24-132)
  IPR001971 Small ribosomal subunit protein uS11 [PTHR11759] (17-132)
  IPR002942 RNA-binding S4 domain [PF01479] (232-278)
  IPR002942 RNA-binding S4 domain [SM00363] (231-295)
  IPR005709 Small ribosomal subunit protein uS4, bacteria [MF_01306_B] (133-341)
  IPR005709 Small ribosomal subunit protein uS4, bacteria [TIGR01017] (135-341)
  IPR018079 Small ribosomal subunit protein uS4, conserved site [PS00632] (229-253)
  IPR018102 Small ribosomal subunit protein uS11, conserved site [PS00054] (102-124)
  IPR019981 Small ribosomal subunit protein uS11, bacteria [TIGR03632] (15-131)
  IPR036967 Small ribosomal subunit protein uS11 superfamily [G3DSA:3.30.420.80] (1-135)
  IPR036986 RNA-binding S4 domain superfamily [G3DSA:3.10.290.10] (230-326)

Secondary structure (DSSP, 8-state):
-PPPP----------------SEEEEEEEE-SS-EEEEEE-TT--EEEEEETGGGT--GGGGGSHHHHHHHHHHHHHHHHHTT--EEEEEEESS-THHHHHHHHHHHTT-EEEEEEE-PPP--SS---------S--S-HHHHHHHHTS--S-S-TTS-HHHHS-TTSPSSGGGS-SSS-----HHHHHHHHHHHHHHHTT--HHHHHHHHHHHHHSSS-HHHHHHHHHHTBHHHHHHHTTSSSSHHHHHHHHHTT-EEETTEE---TTPBPPTT-EEEE-HHHHT-HHHHHHHHHHHHH---TTEEEETTTTEEEE-SPPPGGGS-S---HHHHHHHH--